Protein AF-A0A357L780-F1 (afdb_monomer_lite)

Foldseek 3Di:
DAAFDFDPQVPDFADRDDCVLFPCCVVQPAPTEGEWEKEKFFFQCDCDPQQHVNDGAGDPVRPGHATFIDTPRGQPYHEYEAEAQHKHKYKYAQQYDQLPDPPHRLNQAHSKWFKAFPPADGDPLQRRDQDNTDHHQFMDIHIGSNAADVNDPVPDDDFKIKMFTRHVPGRVVRVLSRGMDIYGYAYPQRHLALPDPDPRHVSPDHDVRDDDDDDHDFDADPSNYTDDDPPDPPPDPQDPPDDDPDDVPDDDDDDDDPPPPPPDDDDDDDDDDDDDPPDPPCPIDGGDDDDDDPPDDD

Radius of gyration: 23.13 Å; chains: 1; bounding box: 57×62×66 Å

Structure (mmCIF, N/CA/C/O backbone):
data_AF-A0A357L780-F1
#
_entry.id   AF-A0A357L780-F1
#
loop_
_atom_site.group_PDB
_atom_site.id
_atom_site.type_symbol
_atom_site.label_atom_id
_atom_site.label_alt_id
_atom_site.label_comp_id
_atom_site.label_asym_id
_atom_site.label_entity_id
_atom_site.label_seq_id
_atom_site.pdbx_PDB_ins_code
_atom_site.Cartn_x
_atom_site.Cartn_y
_atom_site.Cartn_z
_atom_site.occupancy
_atom_site.B_iso_or_equiv
_atom_site.auth_seq_id
_atom_site.auth_comp_id
_atom_site.auth_asym_id
_atom_site.auth_atom_id
_atom_site.pdbx_PDB_model_num
ATOM 1 N N . MET A 1 1 ? -10.435 -8.498 -5.184 1.00 84.50 1 MET A N 1
ATOM 2 C CA . MET A 1 1 ? -9.830 -7.209 -4.788 1.00 84.50 1 MET A CA 1
ATOM 3 C C . MET A 1 1 ? -9.858 -6.283 -5.993 1.00 84.50 1 MET A C 1
ATOM 5 O O . MET A 1 1 ? -9.724 -6.795 -7.102 1.00 84.50 1 MET A O 1
ATOM 9 N N . PRO A 1 2 ? -10.115 -4.977 -5.818 1.00 91.19 2 PRO A N 1
ATOM 10 C CA . PRO A 1 2 ? -10.026 -4.013 -6.915 1.00 91.19 2 PRO A CA 1
ATOM 11 C C . PRO A 1 2 ? -8.608 -3.990 -7.502 1.00 91.19 2 PRO A C 1
ATOM 13 O O . PRO A 1 2 ? -7.640 -4.215 -6.780 1.00 91.19 2 PRO A O 1
ATOM 16 N N . VAL A 1 3 ? -8.487 -3.732 -8.805 1.00 96.12 3 VAL A N 1
ATOM 17 C CA . VAL A 1 3 ? -7.192 -3.565 -9.485 1.00 96.12 3 VAL A CA 1
ATOM 18 C C . VAL A 1 3 ? -6.857 -2.080 -9.530 1.00 96.12 3 VAL A C 1
ATOM 20 O O . VAL A 1 3 ? -7.690 -1.287 -9.978 1.00 96.12 3 VAL A O 1
ATOM 23 N N . ALA A 1 4 ? -5.649 -1.711 -9.105 1.00 97.94 4 ALA A N 1
ATOM 24 C CA . ALA A 1 4 ? -5.188 -0.328 -9.110 1.00 97.94 4 ALA A CA 1
ATOM 25 C C . ALA A 1 4 ? -5.195 0.229 -10.541 1.00 97.94 4 ALA A C 1
ATOM 27 O O . ALA A 1 4 ? -4.683 -0.404 -11.467 1.00 97.94 4 ALA A O 1
ATOM 28 N N . GLN A 1 5 ? -5.776 1.414 -10.727 1.00 97.75 5 GLN A N 1
ATOM 29 C CA . GLN A 1 5 ? -5.840 2.076 -12.029 1.00 97.75 5 GLN A CA 1
ATOM 30 C C . GLN A 1 5 ? -4.835 3.227 -12.082 1.00 97.75 5 GLN A C 1
ATOM 32 O O . GLN A 1 5 ? -4.786 4.021 -11.140 1.00 97.75 5 GLN A O 1
ATOM 37 N N . PRO A 1 6 ? -4.033 3.342 -13.156 1.00 98.06 6 PRO A N 1
ATOM 38 C CA . PRO A 1 6 ? -3.137 4.472 -13.306 1.00 98.06 6 PRO A CA 1
ATOM 39 C C . PRO A 1 6 ? -3.937 5.748 -13.573 1.00 98.06 6 PRO A C 1
ATOM 41 O O . PRO A 1 6 ? -5.027 5.716 -14.147 1.00 98.06 6 PRO A O 1
ATOM 44 N N . MET A 1 7 ? -3.358 6.884 -13.213 1.00 98.12 7 MET A N 1
ATOM 45 C CA . MET A 1 7 ? -3.942 8.202 -13.422 1.00 98.12 7 MET A CA 1
ATOM 46 C C . MET A 1 7 ? -2.934 9.161 -14.067 1.00 98.12 7 MET A C 1
ATOM 48 O O . MET A 1 7 ? -1.723 8.942 -13.972 1.00 98.12 7 MET A O 1
ATOM 52 N N . PRO A 1 8 ? -3.395 10.228 -14.744 1.00 97.75 8 PRO A N 1
ATOM 53 C CA . PRO A 1 8 ? -2.504 11.282 -15.211 1.00 97.75 8 PRO A CA 1
ATOM 54 C C . PRO A 1 8 ? -1.760 11.927 -14.039 1.00 97.75 8 PRO A C 1
ATOM 56 O O . PRO A 1 8 ? -2.351 12.160 -12.987 1.00 97.75 8 PRO A O 1
ATOM 59 N N . VAL A 1 9 ? -0.494 12.305 -14.237 1.00 96.88 9 VAL A N 1
ATOM 60 C CA . VAL A 1 9 ? 0.302 12.997 -13.203 1.00 96.88 9 VAL A CA 1
ATOM 61 C C . VAL A 1 9 ? -0.369 14.286 -12.709 1.00 96.88 9 VAL A C 1
ATOM 63 O O . VAL A 1 9 ? -0.271 14.625 -11.536 1.00 96.88 9 VAL A O 1
ATOM 66 N N . SER A 1 10 ? -1.115 14.974 -13.580 1.00 96.56 10 SER A N 1
ATOM 67 C CA . SER A 1 10 ? -1.870 16.187 -13.245 1.00 96.56 10 SER A CA 1
ATOM 68 C C . SER A 1 10 ? -3.069 15.943 -12.327 1.00 96.56 10 SER A C 1
ATOM 70 O O . SER A 1 10 ? -3.633 16.903 -11.819 1.00 96.56 10 SER A O 1
ATOM 72 N N . ALA A 1 11 ? -3.496 14.689 -12.165 1.00 97.38 11 ALA A N 1
ATOM 73 C CA . ALA A 1 11 ? -4.590 14.307 -11.280 1.00 97.38 11 ALA A CA 1
ATOM 74 C C . ALA A 1 11 ? -4.096 13.882 -9.885 1.00 97.38 11 ALA A C 1
ATOM 76 O O . ALA A 1 11 ? -4.920 13.609 -9.015 1.00 97.38 11 ALA A O 1
ATOM 77 N N . LEU A 1 12 ? -2.776 13.801 -9.660 1.00 97.44 12 LEU A N 1
ATOM 78 C CA . LEU A 1 12 ? -2.234 13.540 -8.329 1.00 97.44 12 LEU A CA 1
ATOM 79 C C . LEU A 1 12 ? -2.571 14.704 -7.392 1.00 97.44 12 LEU A C 1
ATOM 81 O O . LEU A 1 12 ? -2.337 15.870 -7.704 1.00 97.44 12 LEU A O 1
ATOM 85 N N . ARG A 1 13 ? -3.076 14.366 -6.210 1.00 96.81 13 ARG A N 1
ATOM 86 C CA . ARG A 1 13 ? -3.376 15.294 -5.125 1.00 96.81 13 ARG A CA 1
ATOM 87 C C . ARG A 1 13 ? -2.058 15.849 -4.580 1.00 96.81 13 ARG A C 1
ATOM 89 O O . ARG A 1 13 ? -1.215 15.094 -4.094 1.00 96.81 13 ARG A O 1
ATOM 96 N N . GLY A 1 14 ? -1.859 17.159 -4.699 1.00 93.88 14 GLY A N 1
ATOM 97 C CA . GLY A 1 14 ? -0.684 17.876 -4.191 1.00 93.88 14 GLY A CA 1
ATOM 98 C C . GLY A 1 14 ? 0.303 18.315 -5.266 1.00 93.88 14 GLY A C 1
ATOM 99 O O . GLY A 1 14 ? -0.049 18.356 -6.442 1.00 93.88 14 GLY A O 1
ATOM 100 N N . PRO A 1 15 ? 1.537 18.690 -4.887 1.00 95.50 15 PRO A N 1
ATOM 101 C CA . PRO A 1 15 ? 2.529 19.146 -5.852 1.00 95.50 15 PRO A CA 1
ATOM 102 C C . PRO A 1 15 ? 2.921 18.010 -6.801 1.00 95.50 15 PRO A C 1
ATOM 104 O O . PRO A 1 15 ? 2.774 16.829 -6.476 1.00 95.50 15 PRO A O 1
ATOM 107 N N . SER A 1 16 ? 3.454 18.350 -7.974 1.00 95.56 16 SER A N 1
ATOM 108 C CA . SER A 1 16 ? 4.010 17.344 -8.884 1.00 95.56 16 SER A CA 1
ATOM 109 C C . SER A 1 16 ? 5.122 16.533 -8.198 1.00 95.56 16 SER A C 1
ATOM 111 O O . SER A 1 16 ? 5.813 17.087 -7.339 1.00 95.56 16 SER A O 1
ATOM 113 N N . PRO A 1 17 ? 5.304 15.244 -8.548 1.00 96.38 17 PRO A N 1
ATOM 114 C CA . PRO A 1 17 ? 6.415 14.451 -8.028 1.00 96.38 17 PRO A CA 1
ATOM 115 C C . PRO A 1 17 ? 7.757 15.146 -8.273 1.00 96.38 17 PRO A C 1
ATOM 117 O O . PRO A 1 17 ? 7.954 15.730 -9.340 1.00 96.38 17 PRO A O 1
ATOM 120 N N . ASP A 1 18 ? 8.663 15.075 -7.299 1.00 96.38 18 ASP A N 1
ATOM 121 C CA . ASP A 1 18 ? 9.993 15.684 -7.369 1.00 96.38 18 ASP A CA 1
ATOM 122 C C . ASP A 1 18 ? 11.051 14.621 -7.729 1.00 96.38 18 ASP A C 1
ATOM 124 O O . ASP A 1 18 ? 11.429 13.822 -6.867 1.00 96.38 18 ASP A O 1
ATOM 128 N N . PRO A 1 19 ? 11.575 14.608 -8.972 1.00 96.50 19 PRO A N 1
ATOM 129 C CA . PRO A 1 19 ? 12.603 13.661 -9.402 1.00 96.50 19 PRO A CA 1
ATOM 130 C C . PRO A 1 19 ? 13.860 13.652 -8.530 1.00 96.50 19 PRO A C 1
ATOM 132 O O . PRO A 1 19 ? 14.526 12.624 -8.437 1.00 96.50 19 PRO A O 1
ATOM 135 N N . ALA A 1 20 ? 14.209 14.780 -7.900 1.00 96.06 20 ALA A N 1
ATOM 136 C CA . ALA A 1 20 ? 15.426 14.896 -7.101 1.00 96.06 20 ALA A CA 1
ATOM 137 C C . ALA A 1 20 ? 15.358 14.094 -5.794 1.00 96.06 20 ALA A C 1
ATOM 139 O O . ALA A 1 20 ? 16.392 13.832 -5.179 1.00 96.06 20 ALA A O 1
ATOM 140 N N . ARG A 1 21 ? 14.153 13.684 -5.381 1.00 94.00 21 ARG A N 1
ATOM 141 C CA . ARG A 1 21 ? 13.934 12.862 -4.188 1.00 94.00 21 ARG A CA 1
ATOM 142 C C . ARG A 1 21 ? 14.098 11.368 -4.443 1.00 94.00 21 ARG A C 1
ATOM 144 O O . ARG A 1 21 ? 14.034 10.615 -3.481 1.00 94.00 21 ARG A O 1
ATOM 151 N N . HIS A 1 22 ? 14.324 10.946 -5.688 1.00 96.38 22 HIS A N 1
ATOM 152 C CA . HIS A 1 22 ? 14.370 9.537 -6.071 1.00 96.38 22 HIS A CA 1
ATOM 153 C C . HIS A 1 22 ? 15.702 9.173 -6.728 1.00 96.38 22 HIS A C 1
ATOM 155 O O . HIS A 1 22 ? 16.141 9.775 -7.716 1.00 96.38 22 HIS A O 1
ATOM 161 N N . GLN A 1 23 ? 16.359 8.150 -6.194 1.00 94.25 23 GLN A N 1
ATOM 162 C CA . GLN A 1 23 ? 17.583 7.614 -6.756 1.00 94.25 23 GLN A CA 1
ATOM 163 C C . GLN A 1 23 ? 17.295 7.024 -8.130 1.00 94.25 23 GLN A C 1
ATOM 165 O O . GLN A 1 23 ? 16.340 6.280 -8.336 1.00 94.25 23 GLN A O 1
ATOM 170 N N . ARG A 1 24 ? 18.176 7.332 -9.084 1.00 92.81 24 ARG A N 1
ATOM 171 C CA . ARG A 1 24 ? 18.093 6.811 -10.455 1.00 92.81 24 ARG A CA 1
ATOM 172 C C . ARG A 1 24 ? 16.760 7.114 -11.157 1.00 92.81 24 ARG A C 1
ATOM 174 O O . ARG A 1 24 ? 16.398 6.408 -12.095 1.00 92.81 24 ARG A O 1
ATOM 181 N N . TYR A 1 25 ? 16.067 8.194 -10.782 1.00 96.00 25 TYR A N 1
ATOM 182 C CA . TYR A 1 25 ? 14.815 8.602 -11.431 1.00 96.00 25 TYR A CA 1
ATOM 183 C C . TYR A 1 25 ? 14.935 8.687 -12.960 1.00 96.00 25 TYR A C 1
ATOM 185 O O . TYR A 1 25 ? 14.086 8.180 -13.688 1.00 96.00 25 TYR A O 1
ATOM 193 N N . ASN A 1 26 ? 16.034 9.263 -13.457 1.00 96.31 26 ASN A N 1
ATOM 194 C CA . ASN A 1 26 ? 16.281 9.412 -14.895 1.00 96.31 26 ASN A CA 1
ATOM 195 C C . ASN A 1 26 ? 16.561 8.084 -15.619 1.00 96.31 26 ASN A C 1
ATOM 197 O O . ASN A 1 26 ? 16.376 8.017 -16.831 1.00 96.31 26 ASN A O 1
ATOM 201 N N . ASP A 1 27 ? 16.976 7.040 -14.898 1.00 94.62 27 ASP A N 1
ATOM 202 C CA . ASP A 1 27 ? 17.172 5.703 -15.470 1.00 94.62 27 ASP A CA 1
ATOM 203 C C . ASP A 1 27 ? 15.852 4.917 -15.525 1.00 94.62 27 ASP A C 1
ATOM 205 O O . ASP A 1 27 ? 15.694 4.019 -16.350 1.00 94.62 27 ASP A O 1
ATOM 209 N N . PHE A 1 28 ? 14.897 5.269 -14.660 1.00 95.88 28 PHE A N 1
ATOM 210 C CA . PHE A 1 28 ? 13.619 4.584 -14.496 1.00 95.88 28 PHE A CA 1
ATOM 211 C C . PHE A 1 28 ? 12.453 5.577 -14.511 1.00 95.88 28 PHE A C 1
ATOM 213 O O . PHE A 1 28 ? 11.658 5.624 -13.576 1.00 95.88 28 PHE A O 1
ATOM 220 N N . ILE A 1 29 ? 12.337 6.383 -15.567 1.00 97.81 29 ILE A N 1
ATOM 221 C CA . ILE A 1 29 ? 11.278 7.397 -15.672 1.00 97.81 29 ILE A CA 1
ATOM 222 C C . ILE A 1 29 ? 9.897 6.726 -15.510 1.00 97.81 29 ILE A C 1
ATOM 224 O O . ILE A 1 29 ? 9.593 5.808 -16.281 1.00 97.81 29 ILE A O 1
ATOM 228 N N . PRO A 1 30 ? 9.057 7.159 -14.544 1.00 98.12 30 PRO A N 1
ATOM 229 C CA . PRO A 1 30 ? 7.737 6.575 -14.335 1.00 98.12 30 PRO A CA 1
ATOM 230 C C . PRO A 1 30 ? 6.874 6.630 -15.597 1.00 98.12 30 PRO A C 1
ATOM 232 O O . PRO A 1 30 ? 6.660 7.694 -16.178 1.00 98.12 30 PRO A O 1
ATOM 235 N N . GLN A 1 31 ? 6.351 5.476 -16.004 1.00 98.25 31 GLN A N 1
ATOM 236 C CA . GLN A 1 31 ? 5.411 5.339 -17.118 1.00 98.25 31 GLN A CA 1
ATOM 237 C C . GLN A 1 31 ? 3.956 5.377 -16.640 1.00 98.25 31 GLN A C 1
ATOM 239 O O . GLN A 1 31 ? 3.061 5.745 -17.401 1.00 98.25 31 GLN A O 1
ATOM 244 N N . LYS A 1 32 ? 3.715 5.008 -15.375 1.00 98.56 32 LYS A N 1
ATOM 245 C CA . LYS A 1 32 ? 2.401 5.061 -14.727 1.00 98.56 32 LYS A CA 1
ATOM 246 C C . LYS A 1 32 ? 2.491 5.727 -13.362 1.00 98.56 32 LYS A C 1
ATOM 248 O O . LYS A 1 32 ? 3.466 5.546 -12.633 1.00 98.56 32 LYS A O 1
ATOM 253 N N . PHE A 1 33 ? 1.432 6.451 -13.024 1.00 98.69 33 PHE A N 1
ATOM 254 C CA . PHE A 1 33 ? 1.259 7.111 -11.738 1.00 98.69 33 PHE A CA 1
ATOM 255 C C . PHE A 1 33 ? 0.014 6.559 -11.063 1.00 98.69 33 PHE A C 1
ATOM 257 O O . PHE A 1 33 ? -1.003 6.346 -11.722 1.00 98.69 33 PHE A O 1
ATOM 264 N N . TYR A 1 34 ? 0.095 6.346 -9.759 1.00 98.75 34 TYR A N 1
ATOM 265 C CA . TYR A 1 34 ? -1.008 5.866 -8.939 1.00 98.75 34 TYR A CA 1
ATOM 266 C C . TYR A 1 34 ? -1.121 6.715 -7.681 1.00 98.75 34 TYR A C 1
ATOM 268 O O . TYR A 1 34 ? -0.131 7.293 -7.226 1.00 98.75 34 TYR A O 1
ATOM 276 N N . GLN A 1 35 ? -2.313 6.734 -7.094 1.00 98.56 35 GLN A N 1
ATOM 277 C CA . GLN A 1 35 ? -2.561 7.363 -5.808 1.00 98.56 35 GLN A CA 1
ATOM 278 C C . GLN A 1 35 ? -3.350 6.426 -4.903 1.00 98.56 35 GLN A C 1
ATOM 280 O O . GLN A 1 35 ? -4.380 5.884 -5.302 1.00 98.56 35 GLN A O 1
ATOM 285 N N . GLN A 1 36 ? -2.886 6.287 -3.667 1.00 98.50 36 GLN A N 1
ATOM 286 C CA . GLN A 1 36 ? -3.619 5.633 -2.595 1.00 98.50 36 GLN A CA 1
ATOM 287 C C . GLN A 1 36 ? -3.800 6.607 -1.436 1.00 98.50 36 GLN A C 1
ATOM 289 O O . GLN A 1 36 ? -2.837 7.215 -0.968 1.00 98.50 36 GLN A O 1
ATOM 294 N N . VAL A 1 37 ? -5.035 6.744 -0.971 1.00 98.56 37 VAL A N 1
ATOM 295 C CA . VAL A 1 37 ? -5.380 7.481 0.241 1.00 98.56 37 VAL A CA 1
ATOM 296 C C . VAL A 1 37 ? -5.544 6.476 1.370 1.00 98.56 37 VAL A C 1
ATOM 298 O O . VAL A 1 37 ? -6.392 5.585 1.302 1.00 98.56 37 VAL A O 1
ATOM 301 N N . ILE A 1 38 ? -4.703 6.608 2.388 1.00 98.75 38 ILE A N 1
ATOM 302 C CA . ILE A 1 38 ? -4.748 5.814 3.607 1.00 98.75 38 ILE A CA 1
ATOM 303 C C . ILE A 1 38 ? -5.736 6.495 4.542 1.00 98.75 38 ILE A C 1
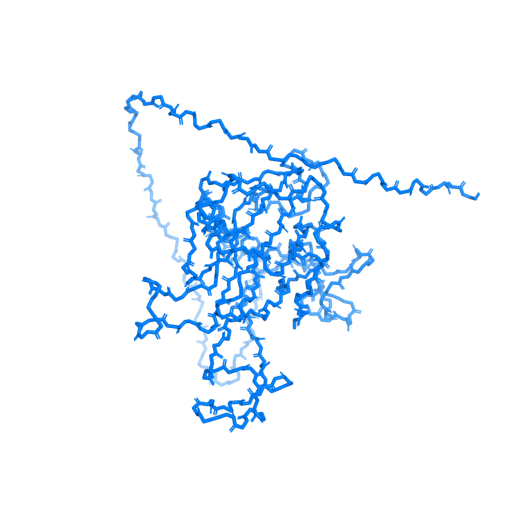ATOM 305 O O . ILE A 1 38 ? -5.530 7.644 4.918 1.00 98.75 38 ILE A O 1
ATOM 309 N N . SER A 1 39 ? -6.820 5.808 4.877 1.00 97.88 39 SER A N 1
ATOM 310 C CA . SER A 1 39 ? -7.932 6.393 5.631 1.00 97.88 39 SER A CA 1
ATOM 311 C C . SER A 1 39 ? -8.572 5.372 6.561 1.00 97.88 39 SER A C 1
ATOM 313 O O . SER A 1 39 ? -8.369 4.164 6.417 1.00 97.88 39 SER A O 1
ATOM 315 N N . GLU A 1 40 ? -9.337 5.881 7.522 1.00 96.94 40 GLU A N 1
ATOM 316 C CA . GLU A 1 40 ? -10.144 5.091 8.441 1.00 96.94 40 GLU A CA 1
ATOM 317 C C . GLU A 1 40 ? -11.587 4.993 7.928 1.00 96.94 40 GLU A C 1
ATOM 319 O O . GLU A 1 40 ? -12.209 5.998 7.593 1.00 96.94 40 GLU A O 1
ATOM 324 N N . PHE A 1 41 ? -12.130 3.779 7.860 1.00 97.00 41 PHE A N 1
ATOM 325 C CA . PHE A 1 41 ? -13.474 3.516 7.348 1.00 97.00 41 PHE A CA 1
ATOM 326 C C . PHE A 1 41 ? -14.096 2.268 7.983 1.00 97.00 41 PHE A C 1
ATOM 328 O O . PHE A 1 41 ? -13.455 1.531 8.734 1.00 97.00 41 PHE A O 1
ATOM 335 N N . ARG A 1 42 ? -15.373 2.019 7.676 1.00 96.81 42 ARG A N 1
ATOM 336 C CA . ARG A 1 42 ? -16.091 0.809 8.087 1.00 96.81 42 ARG A CA 1
ATOM 337 C C . ARG A 1 42 ? -15.911 -0.328 7.084 1.00 96.81 42 ARG A C 1
ATOM 339 O O . ARG A 1 42 ? -16.228 -0.188 5.900 1.00 96.81 42 ARG A O 1
ATOM 346 N N . TRP A 1 43 ? -15.446 -1.472 7.574 1.00 96.69 43 TRP A N 1
ATOM 347 C CA . TRP A 1 43 ? -15.252 -2.694 6.802 1.00 96.69 43 TRP A CA 1
ATOM 348 C C . TRP A 1 43 ? -16.079 -3.853 7.359 1.00 96.69 43 TRP A C 1
ATOM 350 O O . TRP A 1 43 ? -15.982 -4.210 8.536 1.00 96.69 43 TRP A O 1
ATOM 360 N N . ARG A 1 44 ? -16.879 -4.476 6.493 1.00 96.50 44 ARG A N 1
ATOM 361 C CA . ARG A 1 44 ? -17.707 -5.639 6.827 1.00 96.50 44 ARG A CA 1
ATOM 362 C C . ARG A 1 44 ? -16.950 -6.927 6.539 1.00 96.50 44 ARG A C 1
ATOM 364 O O . ARG A 1 44 ? -16.830 -7.347 5.388 1.00 96.50 44 ARG A O 1
ATOM 371 N N . TYR A 1 45 ? -16.462 -7.565 7.595 1.00 93.75 45 TYR A N 1
ATOM 372 C CA . TYR A 1 45 ? -15.722 -8.828 7.517 1.00 93.75 45 TYR A CA 1
ATOM 373 C C . TYR A 1 45 ? -16.601 -10.026 7.148 1.00 93.75 45 TYR A C 1
ATOM 375 O O . TYR A 1 45 ? -16.136 -10.993 6.549 1.00 93.75 45 TYR A O 1
ATOM 383 N N . SER A 1 46 ? -17.881 -9.958 7.500 1.00 94.12 46 SER A N 1
ATOM 384 C CA . SER A 1 46 ? -18.886 -10.972 7.207 1.00 94.12 46 SER A CA 1
ATOM 385 C C . SER A 1 46 ? -20.238 -10.289 7.037 1.00 94.12 46 SER A C 1
ATOM 387 O O . SER A 1 46 ? -20.485 -9.254 7.645 1.00 94.12 46 SER A O 1
ATOM 389 N N . GLY A 1 47 ? -21.135 -10.884 6.249 1.00 95.50 47 GLY A N 1
ATOM 390 C CA . GLY A 1 47 ? -22.520 -10.415 6.151 1.00 95.50 47 GLY A CA 1
ATOM 391 C C . GLY A 1 47 ? -23.349 -10.680 7.412 1.00 95.50 47 GLY A C 1
ATOM 392 O O . GLY A 1 47 ? -24.490 -10.243 7.490 1.00 95.50 47 GLY A O 1
ATOM 393 N N . GLN A 1 48 ? -22.822 -11.410 8.394 1.00 94.88 48 GLN A N 1
ATOM 394 C CA . GLN A 1 48 ? -23.530 -11.716 9.636 1.00 94.88 48 GLN A CA 1
ATOM 395 C C . GLN A 1 48 ? -23.273 -10.649 10.701 1.00 94.88 48 GLN A C 1
ATOM 397 O O . GLN A 1 48 ? -22.135 -10.228 10.899 1.00 94.88 48 GLN A O 1
ATOM 402 N N . ALA A 1 49 ? -24.316 -10.278 11.443 1.00 92.56 49 ALA A N 1
ATOM 403 C CA . ALA A 1 49 ? -24.167 -9.453 12.634 1.00 92.56 49 ALA A CA 1
ATOM 404 C C . ALA A 1 49 ? -23.301 -10.174 13.698 1.00 92.56 49 ALA A C 1
ATOM 406 O O . ALA A 1 49 ? -23.406 -11.396 13.830 1.00 92.56 49 ALA A O 1
ATOM 407 N N . PRO A 1 50 ? -22.474 -9.447 14.473 1.00 92.25 50 PRO A N 1
ATOM 408 C CA . PRO A 1 50 ? -22.292 -7.992 14.433 1.00 92.25 50 PRO A CA 1
ATOM 409 C C . PRO A 1 50 ? -21.268 -7.499 13.382 1.00 92.25 50 PRO A C 1
ATOM 411 O O . PRO A 1 50 ? -21.056 -6.300 13.249 1.00 92.25 50 PRO A O 1
ATOM 414 N N . TYR A 1 51 ? -20.647 -8.396 12.611 1.00 93.19 51 TYR A N 1
ATOM 415 C CA . TYR A 1 51 ? -19.559 -8.091 11.665 1.00 93.19 51 TYR A CA 1
ATOM 416 C C . TYR A 1 51 ? -20.000 -7.400 10.363 1.00 93.19 51 TYR A C 1
ATOM 418 O O . TYR A 1 51 ? -19.155 -6.934 9.594 1.00 93.19 51 TYR A O 1
ATOM 426 N N . GLY A 1 52 ? -21.307 -7.347 10.111 1.00 93.94 52 GLY A N 1
ATOM 427 C CA . GLY A 1 52 ? -21.929 -6.690 8.970 1.00 93.94 52 GLY A CA 1
ATOM 428 C C . GLY A 1 52 ? -23.452 -6.792 9.016 1.00 93.94 52 GLY A C 1
ATOM 429 O O . GLY A 1 52 ? -24.042 -7.116 10.047 1.00 93.94 52 GLY A O 1
ATOM 430 N N . ASP A 1 53 ? -24.084 -6.494 7.885 1.00 94.56 53 ASP A N 1
ATOM 431 C CA . ASP A 1 53 ? -25.519 -6.214 7.745 1.00 94.56 53 ASP A CA 1
ATOM 432 C C . ASP A 1 53 ? -26.168 -6.949 6.553 1.00 94.56 53 ASP A C 1
ATOM 434 O O . ASP A 1 53 ? -27.180 -6.521 6.004 1.00 94.56 53 ASP A O 1
ATOM 438 N N . GLY A 1 54 ? -25.575 -8.066 6.134 1.00 95.62 54 GLY A N 1
ATOM 439 C CA . GLY A 1 54 ? -25.960 -8.844 4.952 1.00 95.62 54 GLY A CA 1
ATOM 440 C C . GLY A 1 54 ? -25.000 -8.696 3.768 1.00 95.62 54 GLY A C 1
ATOM 441 O O . GLY A 1 54 ? -25.103 -9.461 2.810 1.00 95.62 54 GLY A O 1
ATOM 442 N N . ALA A 1 55 ? -24.037 -7.775 3.842 1.00 95.56 55 ALA A N 1
ATOM 443 C CA . ALA A 1 55 ? -23.001 -7.567 2.830 1.00 95.56 55 ALA A CA 1
ATOM 444 C C . ALA A 1 55 ? -21.580 -7.606 3.424 1.00 95.56 55 ALA A C 1
ATOM 446 O O . ALA A 1 55 ? -21.392 -7.585 4.638 1.00 95.56 55 ALA A O 1
ATOM 447 N N . THR A 1 56 ? -20.571 -7.686 2.552 1.00 95.19 56 THR A N 1
ATOM 448 C CA . THR A 1 56 ? -19.141 -7.738 2.904 1.00 95.19 56 THR A CA 1
ATOM 449 C C . THR A 1 56 ? -18.368 -6.609 2.230 1.00 95.19 56 THR A C 1
ATOM 451 O O . THR A 1 56 ? -18.755 -6.148 1.156 1.00 95.19 56 THR A O 1
ATOM 454 N N . GLY A 1 57 ? -17.235 -6.222 2.808 1.00 95.38 57 GLY A N 1
ATOM 455 C CA . GLY A 1 57 ? -16.374 -5.162 2.295 1.00 95.38 57 GLY A CA 1
ATOM 456 C C . GLY A 1 57 ? -16.759 -3.771 2.793 1.00 95.38 57 GLY A C 1
ATOM 457 O O . GLY A 1 57 ? -17.448 -3.630 3.806 1.00 95.38 57 GLY A O 1
ATOM 458 N N . TYR A 1 58 ? -16.301 -2.744 2.082 1.00 96.00 58 TYR A N 1
ATOM 459 C CA . TYR A 1 58 ? -16.493 -1.341 2.448 1.00 96.00 58 TYR A CA 1
ATOM 460 C C . TYR A 1 58 ? -17.972 -0.994 2.638 1.00 96.00 58 TYR A C 1
ATOM 462 O O . TYR A 1 58 ? -18.808 -1.341 1.799 1.00 96.00 58 TYR A O 1
ATOM 470 N N . ASP A 1 59 ? -18.294 -0.321 3.741 1.00 95.38 59 ASP A N 1
ATOM 471 C CA . ASP A 1 59 ? -19.608 0.271 3.976 1.00 95.38 59 ASP A CA 1
ATOM 472 C C . ASP A 1 59 ? -19.548 1.799 3.788 1.00 95.38 59 ASP A C 1
ATOM 474 O O . ASP A 1 59 ? -19.030 2.502 4.660 1.00 95.38 59 ASP A O 1
ATOM 478 N N . PRO A 1 60 ? -20.104 2.339 2.687 1.00 93.31 60 PRO A N 1
ATOM 479 C CA . PRO A 1 60 ? -20.105 3.777 2.434 1.00 93.31 60 PRO A CA 1
ATOM 480 C C . PRO A 1 60 ? -21.043 4.558 3.364 1.00 93.31 60 PRO A C 1
ATOM 482 O O . PRO A 1 60 ? -20.964 5.781 3.407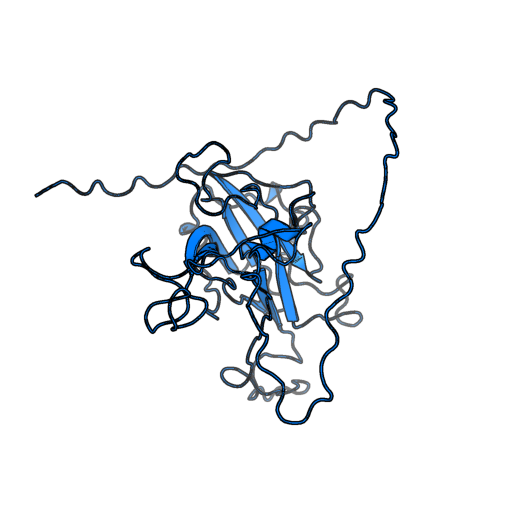 1.00 93.31 60 PRO A O 1
ATOM 485 N N . THR A 1 61 ? -21.939 3.888 4.099 1.00 92.00 61 THR A N 1
ATOM 486 C CA . THR A 1 61 ? -22.832 4.559 5.058 1.00 92.00 61 THR A CA 1
ATOM 487 C C . THR A 1 61 ? -22.164 4.807 6.411 1.00 92.00 61 THR A C 1
ATOM 489 O O . THR A 1 61 ? -22.633 5.644 7.183 1.00 92.00 61 THR A O 1
ATOM 492 N N . GLY A 1 62 ? -21.074 4.088 6.708 1.00 90.44 62 GLY A N 1
ATOM 493 C CA . GLY A 1 62 ? -20.362 4.177 7.981 1.00 90.44 62 GLY A CA 1
ATOM 494 C C . GLY A 1 62 ? -21.102 3.548 9.171 1.00 90.44 62 GLY A C 1
ATOM 495 O O . GLY A 1 62 ? -20.720 3.791 10.322 1.00 90.44 62 GLY A O 1
ATOM 496 N N . GLN A 1 63 ? -22.143 2.745 8.933 1.00 90.00 63 GLN A N 1
ATOM 497 C CA . GLN A 1 63 ? -23.041 2.238 9.975 1.00 90.00 63 GLN A CA 1
ATOM 498 C C . GLN A 1 63 ? -22.735 0.798 10.406 1.00 90.00 63 GLN A C 1
ATOM 500 O O . GLN A 1 63 ? -22.960 0.466 11.571 1.00 90.00 63 GLN A O 1
ATOM 505 N N . ALA A 1 64 ? -22.210 -0.045 9.513 1.00 93.38 64 ALA A N 1
ATOM 506 C CA . ALA A 1 64 ? -22.037 -1.480 9.733 1.00 93.38 64 ALA A CA 1
ATOM 507 C C . ALA A 1 64 ? -20.575 -1.942 9.619 1.00 93.38 64 ALA A C 1
ATOM 509 O O . ALA A 1 64 ? -19.768 -1.371 8.893 1.00 93.38 64 ALA A O 1
ATOM 510 N N . GLY A 1 65 ? -20.241 -3.038 10.304 1.00 95.31 65 GLY A N 1
ATOM 511 C CA . GLY A 1 65 ? -18.901 -3.629 10.291 1.00 95.31 65 GLY A CA 1
ATOM 512 C C . GLY A 1 65 ? -17.932 -2.985 11.280 1.00 95.31 65 GLY A C 1
ATOM 513 O O . GLY A 1 65 ? -18.323 -2.218 12.154 1.00 95.31 65 GLY A O 1
ATOM 514 N N . SER A 1 66 ? -16.651 -3.304 11.156 1.00 96.19 66 SER A N 1
ATOM 515 C CA . SER A 1 66 ? -15.583 -2.825 12.037 1.00 96.19 66 SER A CA 1
ATOM 516 C C . SER A 1 66 ? -14.972 -1.532 11.509 1.00 96.19 66 SER A C 1
ATOM 518 O O . SER A 1 66 ? -14.772 -1.405 10.304 1.00 96.19 66 SER A O 1
ATOM 520 N N . TRP A 1 67 ? -14.591 -0.603 12.386 1.00 96.88 67 TRP A N 1
ATOM 521 C CA . TRP A 1 67 ? -13.621 0.428 12.016 1.00 96.88 67 TRP A CA 1
ATOM 522 C C . TRP A 1 67 ? -12.280 -0.211 11.681 1.00 96.88 67 TRP A C 1
ATOM 524 O O . TRP A 1 67 ? -11.853 -1.158 12.349 1.00 96.88 67 TRP A O 1
ATOM 534 N N . HIS A 1 68 ? -11.664 0.288 10.620 1.00 94.88 68 HIS A N 1
ATOM 535 C CA . HIS A 1 68 ? -10.492 -0.293 9.993 1.00 94.88 68 HIS A CA 1
ATOM 536 C C . HIS A 1 68 ? -9.739 0.775 9.196 1.00 94.88 68 HIS A C 1
ATOM 538 O O . HIS A 1 68 ? -10.301 1.824 8.887 1.00 94.88 68 HIS A O 1
ATOM 544 N N . TRP A 1 69 ? -8.488 0.510 8.845 1.00 97.75 69 TRP A N 1
ATOM 545 C CA . TRP A 1 69 ? -7.709 1.297 7.892 1.00 97.75 69 TRP A CA 1
ATOM 546 C C . TRP A 1 69 ? -7.602 0.583 6.548 1.00 97.75 69 TRP A C 1
ATOM 548 O O . TRP A 1 69 ? -7.895 -0.605 6.408 1.00 97.75 69 TRP A O 1
ATOM 558 N N . GLY A 1 70 ? -7.159 1.299 5.529 1.00 97.44 70 GLY A N 1
ATOM 559 C CA . GLY A 1 70 ? -6.910 0.708 4.223 1.00 97.44 70 GLY A CA 1
ATOM 560 C C . GLY A 1 70 ? -6.613 1.761 3.176 1.00 97.44 70 GLY A C 1
ATOM 561 O O . GLY A 1 70 ? -6.446 2.937 3.493 1.00 97.44 70 GLY A O 1
ATOM 562 N N . PHE A 1 71 ? -6.562 1.323 1.924 1.00 98.38 71 PHE A N 1
ATOM 563 C CA . PHE A 1 71 ? -6.192 2.156 0.784 1.00 98.38 71 PHE A CA 1
ATOM 564 C C . PHE A 1 71 ? -7.417 2.396 -0.085 1.00 98.38 71 PHE A C 1
ATOM 566 O O . PHE A 1 71 ? -8.043 1.431 -0.520 1.00 98.38 71 PHE A O 1
ATOM 573 N N . ASN A 1 72 ? -7.778 3.662 -0.313 1.00 97.44 72 ASN A N 1
ATOM 574 C CA . ASN A 1 72 ? -8.946 4.048 -1.112 1.00 97.44 72 ASN A CA 1
ATOM 575 C C . ASN A 1 72 ? -10.217 3.264 -0.707 1.00 97.44 72 ASN A C 1
ATOM 577 O O . ASN A 1 72 ? -10.949 2.752 -1.554 1.00 97.44 72 ASN A O 1
ATOM 581 N N . ASN A 1 73 ? -10.454 3.143 0.606 1.00 95.06 73 ASN A N 1
ATOM 582 C CA . ASN A 1 73 ? -11.549 2.371 1.212 1.00 95.06 73 ASN A CA 1
ATOM 583 C C . ASN A 1 73 ? -11.517 0.846 0.952 1.00 95.06 73 ASN A C 1
ATOM 585 O O . ASN A 1 73 ? -12.538 0.167 1.057 1.00 95.06 73 ASN A O 1
ATOM 589 N N . GLY A 1 74 ? -10.355 0.282 0.616 1.00 95.19 74 GLY A N 1
ATOM 590 C CA . GLY A 1 74 ? -10.136 -1.155 0.436 1.00 95.19 74 GLY A CA 1
ATOM 591 C C . GLY A 1 74 ? -9.265 -1.772 1.533 1.00 95.19 74 GLY A C 1
ATOM 592 O O . GLY A 1 74 ? -8.201 -1.242 1.856 1.00 95.19 74 GLY A O 1
ATOM 593 N N . ALA A 1 75 ? -9.700 -2.917 2.070 1.00 93.81 75 ALA A N 1
ATOM 594 C CA . ALA A 1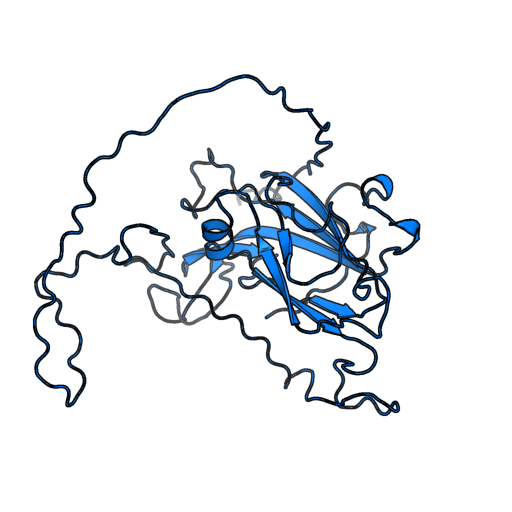 75 ? -8.922 -3.766 2.975 1.00 93.81 75 ALA A CA 1
ATOM 595 C C . ALA A 1 75 ? -9.138 -5.263 2.641 1.00 93.81 75 ALA A C 1
ATOM 597 O O . ALA A 1 75 ? -10.118 -5.852 3.089 1.00 93.81 75 ALA A O 1
ATOM 598 N N . PRO A 1 76 ? -8.264 -5.917 1.854 1.00 96.19 76 PRO A N 1
ATOM 599 C CA . PRO A 1 76 ? -6.974 -5.415 1.387 1.00 96.19 76 PRO A CA 1
ATOM 600 C C . PRO A 1 76 ? -7.083 -4.279 0.366 1.00 96.19 76 PRO A C 1
ATOM 602 O O . PRO A 1 76 ? -8.115 -4.121 -0.296 1.00 96.19 76 PRO A O 1
ATOM 605 N N . GLY A 1 77 ? -6.000 -3.514 0.232 1.00 97.25 77 GLY A N 1
ATOM 606 C CA . GLY A 1 77 ? -5.874 -2.460 -0.771 1.00 97.25 77 GLY A CA 1
ATOM 607 C C . GLY A 1 77 ? -5.912 -2.990 -2.205 1.00 97.25 77 GLY A C 1
ATOM 608 O O . GLY A 1 77 ? -5.933 -4.202 -2.458 1.00 97.25 77 GLY A O 1
ATOM 609 N N . GLU A 1 78 ? -5.915 -2.078 -3.176 1.00 97.62 78 GLU A N 1
ATOM 610 C CA . GLU A 1 78 ? -5.968 -2.474 -4.578 1.00 97.62 78 GLU A CA 1
ATOM 611 C C . GLU A 1 78 ? -4.751 -3.303 -4.985 1.00 97.62 78 GLU A C 1
ATOM 613 O O . GLU A 1 78 ? -3.629 -3.098 -4.518 1.00 97.62 78 GLU A O 1
ATOM 618 N N . THR A 1 79 ? -4.983 -4.253 -5.883 1.00 98.25 79 THR A N 1
ATOM 619 C CA . THR A 1 79 ? -3.934 -5.084 -6.459 1.00 98.25 79 THR A CA 1
ATOM 620 C C . THR A 1 79 ? -3.299 -4.353 -7.634 1.00 98.25 79 THR A C 1
ATOM 622 O O . THR A 1 79 ? -3.980 -4.022 -8.606 1.00 98.25 79 THR A O 1
ATOM 625 N N . PHE A 1 80 ? -1.996 -4.101 -7.568 1.00 98.44 80 PHE A N 1
ATOM 626 C CA . PHE A 1 80 ? -1.257 -3.559 -8.706 1.00 98.44 80 PHE A CA 1
ATOM 627 C C . PHE A 1 80 ? -0.931 -4.682 -9.683 1.00 98.44 80 PHE A C 1
ATOM 629 O O . PHE A 1 80 ? -0.419 -5.720 -9.278 1.00 98.44 80 PHE A O 1
ATOM 636 N N . HIS A 1 81 ? -1.218 -4.476 -10.967 1.00 97.44 81 HIS A N 1
ATOM 637 C CA . HIS A 1 81 ? -0.724 -5.329 -12.048 1.00 97.44 81 HIS A CA 1
ATOM 638 C C . HIS A 1 81 ? 0.397 -4.566 -12.752 1.00 97.44 81 HIS A C 1
ATOM 640 O O . HIS A 1 81 ? 0.146 -3.706 -13.601 1.00 97.44 81 HIS A O 1
ATOM 646 N N . ALA A 1 82 ? 1.628 -4.844 -12.346 1.00 97.25 82 ALA A N 1
ATOM 647 C CA . ALA A 1 82 ? 2.833 -4.195 -12.831 1.00 97.25 82 ALA A CA 1
ATOM 648 C C . ALA A 1 82 ? 3.616 -5.111 -13.773 1.00 97.25 82 ALA A C 1
ATOM 650 O O . ALA A 1 82 ? 3.347 -6.308 -13.884 1.00 97.25 82 ALA A O 1
ATOM 651 N N . ARG A 1 83 ? 4.602 -4.541 -14.467 1.00 96.19 83 ARG A N 1
ATOM 652 C CA . ARG A 1 83 ? 5.464 -5.283 -15.385 1.00 96.19 83 ARG A CA 1
ATOM 653 C C . ARG A 1 83 ? 6.923 -4.901 -15.188 1.00 96.19 83 ARG A C 1
ATOM 655 O O . ARG A 1 83 ? 7.239 -3.722 -15.041 1.00 96.19 83 ARG A O 1
ATOM 662 N N . TYR A 1 84 ? 7.812 -5.890 -15.232 1.00 95.62 84 TYR A N 1
ATOM 663 C CA . TYR A 1 84 ? 9.247 -5.631 -15.282 1.00 95.62 84 TYR A CA 1
ATOM 664 C C . TYR A 1 84 ? 9.602 -4.738 -16.480 1.00 95.62 84 TYR A C 1
ATOM 666 O O . TYR A 1 84 ? 9.142 -4.971 -17.597 1.00 95.62 84 TYR A O 1
ATOM 674 N N . GLY A 1 85 ? 10.427 -3.715 -16.252 1.00 93.12 85 GLY A N 1
ATOM 675 C CA . GLY A 1 85 ? 10.790 -2.715 -17.263 1.00 93.12 85 GLY A CA 1
ATOM 676 C C . GLY A 1 85 ? 9.759 -1.596 -17.457 1.00 93.12 85 GLY A C 1
ATOM 677 O O . GLY A 1 85 ? 9.950 -0.740 -18.320 1.00 93.12 85 GLY A O 1
ATOM 678 N N . GLU A 1 86 ? 8.694 -1.568 -16.654 1.00 97.06 86 GLU A N 1
ATOM 679 C CA . GLU A 1 86 ? 7.716 -0.481 -16.618 1.00 97.06 86 GLU A CA 1
ATOM 680 C C . GLU A 1 86 ? 7.784 0.228 -15.255 1.00 97.06 86 GLU A C 1
ATOM 682 O O . GLU A 1 86 ? 7.065 -0.160 -14.334 1.00 97.06 86 GLU A O 1
ATOM 687 N N . PRO A 1 87 ? 8.651 1.242 -15.078 1.00 97.69 87 PRO A N 1
ATOM 688 C CA . PRO A 1 87 ? 8.732 1.985 -13.828 1.00 97.69 87 PRO A CA 1
ATOM 689 C C . PRO A 1 87 ? 7.419 2.692 -13.496 1.00 97.69 87 PRO A C 1
ATOM 691 O O . PRO A 1 87 ? 6.742 3.221 -14.383 1.00 97.69 87 PRO A O 1
ATOM 694 N N . VAL A 1 88 ? 7.081 2.759 -12.213 1.00 98.56 88 VAL A N 1
ATOM 695 C CA . VAL A 1 88 ? 5.866 3.418 -11.726 1.00 98.56 88 VAL A CA 1
ATOM 696 C C . VAL A 1 88 ? 6.164 4.326 -10.542 1.00 98.56 88 VAL A C 1
ATOM 698 O O . VAL A 1 88 ? 7.153 4.145 -9.831 1.00 98.56 88 VAL A O 1
ATOM 701 N N . LEU A 1 89 ? 5.283 5.297 -10.317 1.00 98.62 89 LEU A N 1
ATOM 702 C CA . LEU A 1 89 ? 5.286 6.121 -9.115 1.00 98.62 89 LEU A CA 1
ATOM 703 C C . LEU A 1 89 ? 3.943 5.993 -8.396 1.00 98.62 89 LEU A C 1
ATOM 705 O O . LEU A 1 89 ? 2.886 6.148 -9.008 1.00 98.62 89 LEU A O 1
ATOM 709 N N . VAL A 1 90 ? 3.981 5.698 -7.100 1.00 98.75 90 VAL A N 1
ATOM 710 C CA . VAL A 1 90 ? 2.793 5.527 -6.257 1.00 98.75 90 VAL A CA 1
ATOM 711 C C . VAL A 1 90 ? 2.806 6.583 -5.160 1.00 98.75 90 VAL A C 1
ATOM 713 O O . VAL A 1 90 ? 3.580 6.484 -4.206 1.00 98.75 90 VAL A O 1
ATOM 716 N N . ARG A 1 91 ? 1.928 7.582 -5.275 1.00 98.69 91 ARG A N 1
ATOM 717 C CA . ARG A 1 91 ? 1.683 8.553 -4.208 1.00 98.69 91 ARG A CA 1
ATOM 718 C C . ARG A 1 91 ? 0.813 7.922 -3.133 1.00 98.69 91 ARG A C 1
ATOM 720 O O . ARG A 1 91 ? -0.295 7.469 -3.417 1.00 98.69 91 ARG A O 1
ATOM 727 N N . ARG A 1 92 ? 1.283 7.926 -1.892 1.00 98.44 92 ARG A N 1
ATOM 728 C CA . ARG A 1 92 ? 0.520 7.468 -0.730 1.00 98.44 92 ARG A CA 1
ATOM 729 C C . ARG A 1 92 ? 0.277 8.626 0.210 1.00 98.44 92 ARG A C 1
ATOM 731 O O . ARG A 1 92 ? 1.229 9.233 0.682 1.00 98.44 92 ARG A O 1
ATOM 738 N N . ILE A 1 93 ? -0.990 8.931 0.441 1.00 98.69 93 ILE A N 1
ATOM 739 C CA . ILE A 1 93 ? -1.440 10.079 1.226 1.00 98.69 93 ILE A CA 1
ATOM 740 C C . ILE A 1 93 ? -1.974 9.553 2.545 1.00 98.69 93 ILE A C 1
ATOM 742 O O . ILE A 1 93 ? -2.810 8.652 2.539 1.00 98.69 93 ILE A O 1
ATOM 746 N N . ASN A 1 94 ? -1.488 10.090 3.656 1.00 98.62 94 ASN A N 1
ATOM 747 C CA . ASN A 1 94 ? -1.949 9.713 4.981 1.00 98.62 94 ASN A CA 1
ATOM 748 C C . ASN A 1 94 ? -3.075 10.654 5.419 1.00 98.62 94 ASN A C 1
ATOM 750 O O . ASN A 1 94 ? -2.818 11.774 5.850 1.00 98.62 94 ASN A O 1
ATOM 754 N N . ASP A 1 95 ? -4.315 10.191 5.293 1.00 98.44 95 ASP A N 1
ATOM 755 C CA . ASP A 1 95 ? -5.534 10.895 5.714 1.00 98.44 95 ASP A CA 1
ATOM 756 C C . ASP A 1 95 ? -6.109 10.281 7.006 1.00 98.44 95 ASP A C 1
ATOM 758 O O . ASP A 1 95 ? -7.301 10.372 7.296 1.00 98.44 95 ASP A O 1
ATOM 762 N N . LEU A 1 96 ? -5.269 9.582 7.780 1.00 98.38 96 LEU A N 1
ATOM 763 C CA . LEU A 1 96 ? -5.665 9.021 9.068 1.00 98.38 96 LEU A CA 1
ATOM 764 C C . LEU A 1 96 ? -5.833 10.130 10.114 1.00 98.38 96 LEU A C 1
ATOM 766 O O . LEU A 1 96 ? -5.111 11.124 10.086 1.00 98.38 96 LEU A O 1
ATOM 770 N N . PRO A 1 97 ? -6.721 9.958 11.105 1.00 97.31 97 PRO A N 1
ATOM 771 C CA . PRO A 1 97 ? -6.825 10.902 12.210 1.00 97.31 97 PRO A CA 1
ATOM 772 C C . PRO A 1 97 ? -5.547 10.901 13.063 1.00 97.31 97 PRO A C 1
ATOM 774 O O . PRO A 1 97 ? -4.931 9.860 13.308 1.00 97.31 97 PRO A O 1
ATOM 777 N N . THR A 1 98 ? -5.157 12.074 13.570 1.00 97.12 98 THR A N 1
ATOM 778 C CA . THR A 1 98 ? -4.011 12.190 14.491 1.00 97.12 98 THR A CA 1
ATOM 779 C C . THR A 1 98 ? -4.235 11.408 15.788 1.00 97.12 98 THR A C 1
ATOM 781 O O . THR A 1 98 ? -5.365 11.139 16.192 1.00 97.12 98 THR A O 1
ATOM 784 N N . VAL A 1 99 ? -3.154 11.089 16.509 1.00 95.12 99 VAL A N 1
ATOM 785 C CA . VAL A 1 99 ? -3.245 10.400 17.813 1.00 95.12 99 VAL A CA 1
ATOM 786 C C . VAL A 1 99 ? -4.062 11.169 18.856 1.00 95.12 99 VAL A C 1
ATOM 788 O O . VAL A 1 99 ? -4.628 10.551 19.750 1.00 95.12 99 VAL A O 1
ATOM 791 N N . SER A 1 100 ? -4.115 12.498 18.743 1.00 94.31 100 SER A N 1
ATOM 792 C CA . SER A 1 100 ? -4.868 13.394 19.624 1.00 94.31 100 SER A CA 1
ATOM 793 C C . SER A 1 100 ? -6.305 13.648 19.168 1.00 94.31 100 SER A C 1
ATOM 795 O O . SER A 1 100 ? -7.028 14.363 19.857 1.00 94.31 100 SER A O 1
ATOM 797 N N . ASP A 1 101 ? -6.715 13.120 18.013 1.00 95.31 101 ASP A N 1
ATOM 798 C CA . ASP A 1 101 ? -8.072 13.302 17.514 1.00 95.31 101 ASP A CA 1
ATOM 799 C C . ASP A 1 101 ? -9.060 12.499 18.383 1.00 95.31 101 ASP A C 1
ATOM 801 O O . ASP A 1 101 ? -8.982 11.265 18.415 1.00 95.31 101 ASP A O 1
ATOM 805 N N . PRO A 1 102 ? -10.007 13.155 19.082 1.00 93.50 102 PRO A N 1
ATOM 806 C CA . PRO A 1 102 ? -10.983 12.458 19.918 1.00 93.50 102 PRO A CA 1
ATOM 807 C C . PRO A 1 102 ? -11.953 11.583 19.110 1.00 93.50 102 PRO A C 1
ATOM 809 O O . PRO A 1 102 ? -12.637 10.737 19.685 1.00 93.50 102 PRO A O 1
ATOM 812 N N . ASN A 1 103 ? -12.041 11.780 17.792 1.00 93.00 103 ASN A N 1
ATOM 813 C CA . ASN A 1 103 ? -12.914 11.019 16.911 1.00 93.00 103 ASN A CA 1
ATOM 814 C C . ASN A 1 103 ? -12.249 9.786 16.304 1.00 93.00 103 ASN A C 1
ATOM 816 O O . ASN A 1 103 ? -12.973 8.997 15.695 1.00 93.00 103 ASN A O 1
ATOM 820 N N . ARG A 1 104 ? -10.942 9.584 16.499 1.00 94.75 104 ARG A N 1
ATOM 821 C CA . ARG A 1 104 ? -10.211 8.403 16.025 1.00 94.75 104 ARG A CA 1
ATOM 822 C C . ARG A 1 104 ? -10.865 7.101 16.502 1.00 94.75 104 ARG A C 1
ATOM 824 O O . ARG A 1 104 ? -11.184 6.962 17.684 1.00 94.75 104 ARG A O 1
ATOM 831 N N . LYS A 1 105 ? -11.048 6.134 15.598 1.00 95.19 105 LYS A N 1
ATOM 832 C CA . LYS A 1 105 ? -11.797 4.896 15.872 1.00 95.19 105 LYS A CA 1
ATOM 833 C C . LYS A 1 105 ? -10.906 3.670 16.052 1.00 95.19 105 LYS A C 1
ATOM 835 O O . LYS A 1 105 ? -11.166 2.858 16.937 1.00 95.19 105 LYS A O 1
ATOM 840 N N . VAL A 1 106 ? -9.834 3.539 15.276 1.00 95.62 106 VAL A N 1
ATOM 841 C CA . VAL A 1 106 ? -8.844 2.463 15.414 1.00 95.62 106 VAL A CA 1
ATOM 842 C C . VAL A 1 106 ? -7.758 2.919 16.384 1.00 95.62 106 VAL A C 1
ATOM 844 O O . VAL A 1 106 ? -6.792 3.582 16.002 1.00 95.62 106 VAL A O 1
ATOM 847 N N . GLY A 1 107 ? -7.926 2.586 17.666 1.00 93.25 107 GLY A N 1
ATOM 848 C CA . GLY A 1 107 ? -7.066 3.068 18.756 1.00 93.25 107 GLY A CA 1
ATOM 849 C C . GLY A 1 107 ? -5.740 2.321 18.950 1.00 93.25 107 GLY A C 1
ATOM 850 O O . GLY A 1 107 ? -4.812 2.884 19.523 1.00 93.25 107 GLY A O 1
ATOM 851 N N . PHE A 1 108 ? -5.622 1.082 18.467 1.00 93.25 108 PHE A N 1
ATOM 852 C CA . PHE A 1 108 ? -4.464 0.215 18.743 1.00 93.25 108 PHE A CA 1
ATOM 853 C C . PHE A 1 108 ? -3.263 0.418 17.800 1.00 93.25 108 PHE A C 1
ATOM 855 O O . PHE A 1 108 ? -2.167 -0.059 18.086 1.00 93.25 108 PHE A O 1
ATOM 862 N N . ALA A 1 109 ? -3.462 1.095 16.670 1.00 95.88 109 ALA A N 1
ATOM 863 C CA . ALA A 1 109 ? -2.433 1.347 15.660 1.00 95.88 109 ALA A CA 1
ATOM 864 C C . ALA A 1 109 ? -1.725 2.703 15.878 1.00 95.88 109 ALA A C 1
ATOM 866 O O . ALA A 1 109 ? -2.056 3.437 16.811 1.00 95.88 109 ALA A O 1
ATOM 867 N N . LEU A 1 110 ? -0.756 3.071 15.040 1.00 97.62 110 LEU A N 1
ATOM 868 C CA . LEU A 1 110 ? -0.148 4.408 15.043 1.00 97.62 110 LEU A CA 1
ATOM 869 C C . LEU A 1 110 ? -0.369 5.056 13.672 1.00 97.62 110 LEU A C 1
ATOM 871 O O . LEU A 1 110 ? 0.079 4.489 12.680 1.00 97.62 110 LEU A O 1
ATOM 875 N N . PRO A 1 111 ? -1.034 6.227 13.572 1.00 97.44 111 PRO A N 1
ATOM 876 C CA . PRO A 1 111 ? -1.420 6.831 12.290 1.00 97.44 111 PRO A CA 1
ATOM 877 C C . PRO A 1 111 ? -0.233 7.488 11.565 1.00 97.44 111 PRO A C 1
ATOM 879 O O . PRO A 1 111 ? -0.389 8.463 10.848 1.00 97.44 111 PRO A O 1
ATOM 882 N N . SER A 1 112 ? 0.967 6.962 11.782 1.00 97.38 112 SER A N 1
ATOM 883 C CA . SER A 1 112 ? 2.238 7.334 11.182 1.00 97.38 112 SER A CA 1
ATOM 884 C C . SER A 1 112 ? 2.724 6.107 10.423 1.00 97.38 112 SER A C 1
ATOM 886 O O . SER A 1 112 ? 2.827 5.030 11.015 1.00 97.38 112 SER A O 1
ATOM 888 N N . VAL A 1 113 ? 2.960 6.249 9.123 1.00 97.75 113 VAL A N 1
ATOM 889 C CA . VAL A 1 113 ? 3.036 5.101 8.211 1.00 97.75 113 VAL A CA 1
ATOM 890 C C . VAL A 1 113 ? 4.292 5.146 7.352 1.00 97.75 113 VAL A C 1
ATOM 892 O O . VAL A 1 113 ? 4.806 6.213 7.025 1.00 97.75 113 VAL A O 1
ATOM 895 N N . THR A 1 114 ? 4.787 3.979 6.967 1.00 97.69 114 THR A N 1
ATOM 896 C CA . THR A 1 114 ? 5.814 3.815 5.926 1.00 97.69 114 THR A CA 1
ATOM 897 C C . THR A 1 114 ? 5.534 2.514 5.202 1.00 97.69 114 THR A C 1
ATOM 899 O O . THR A 1 114 ? 5.173 1.535 5.845 1.00 97.69 114 THR A O 1
ATOM 902 N N . LEU A 1 115 ? 5.595 2.496 3.873 1.00 98.12 115 LEU A N 1
ATOM 903 C CA . LEU A 1 115 ? 5.068 1.374 3.102 1.00 98.12 115 LEU A CA 1
ATOM 904 C C . LEU A 1 115 ? 6.202 0.627 2.416 1.00 98.12 115 LEU A C 1
ATOM 906 O O . LEU A 1 115 ? 6.850 1.149 1.511 1.00 98.12 115 LEU A O 1
ATOM 910 N N . HIS A 1 116 ? 6.382 -0.624 2.818 1.00 98.75 116 HIS A N 1
ATOM 911 C CA . HIS A 1 116 ? 7.335 -1.536 2.212 1.00 98.75 116 HIS A CA 1
ATOM 912 C C . HIS A 1 116 ? 6.671 -2.300 1.073 1.00 98.75 116 HIS A C 1
ATOM 914 O O . HIS A 1 116 ? 5.567 -2.821 1.233 1.00 98.75 116 HIS A O 1
ATOM 920 N N . LEU A 1 117 ? 7.339 -2.367 -0.080 1.00 98.31 117 LEU A N 1
ATOM 921 C CA . LEU A 1 117 ? 6.971 -3.276 -1.161 1.00 98.31 117 LEU A CA 1
ATOM 922 C C . LEU A 1 117 ? 7.816 -4.546 -1.028 1.00 98.31 117 LEU A C 1
ATOM 924 O O . LEU A 1 117 ? 8.946 -4.623 -1.502 1.00 98.31 117 LEU A O 1
ATOM 928 N N . HIS A 1 118 ? 7.248 -5.541 -0.364 1.00 98.00 118 HIS A N 1
ATOM 929 C CA . HIS A 1 118 ? 7.937 -6.754 0.036 1.00 98.00 118 HIS A CA 1
ATOM 930 C C . HIS A 1 118 ? 8.423 -7.565 -1.171 1.00 98.00 118 HIS A C 1
ATOM 932 O O . HIS A 1 118 ? 7.657 -7.825 -2.102 1.00 98.00 118 HIS A O 1
ATOM 938 N N . ASN A 1 119 ? 9.688 -7.991 -1.120 1.00 93.56 119 ASN A N 1
ATOM 939 C CA . ASN A 1 119 ? 10.474 -8.626 -2.192 1.00 93.56 119 ASN A CA 1
ATOM 940 C C . ASN A 1 119 ? 10.861 -7.726 -3.381 1.00 93.56 119 ASN A C 1
ATOM 942 O O . ASN A 1 119 ? 11.563 -8.201 -4.275 1.00 93.56 119 ASN A O 1
ATOM 946 N N . ALA A 1 120 ? 10.441 -6.457 -3.451 1.00 93.44 120 ALA A N 1
ATOM 947 C CA . ALA A 1 120 ? 10.875 -5.606 -4.558 1.00 93.44 120 ALA A CA 1
ATOM 948 C C . ALA A 1 120 ? 12.341 -5.196 -4.420 1.00 93.44 120 ALA A C 1
ATOM 950 O O . ALA A 1 120 ? 12.818 -4.836 -3.349 1.00 93.44 120 ALA A O 1
ATOM 951 N N . HIS A 1 121 ? 13.028 -5.130 -5.558 1.00 92.12 121 HIS A N 1
ATOM 952 C CA . HIS A 1 121 ? 14.273 -4.384 -5.661 1.00 92.12 121 HIS A CA 1
ATOM 953 C C . HIS A 1 121 ? 13.939 -2.932 -5.966 1.00 92.12 121 HIS A C 1
ATOM 955 O O . HIS A 1 121 ? 13.511 -2.585 -7.068 1.00 92.12 121 HIS A O 1
ATOM 961 N N . THR A 1 122 ? 14.117 -2.087 -4.964 1.00 91.94 122 THR A N 1
ATOM 962 C CA . THR A 1 122 ? 13.797 -0.668 -5.036 1.00 91.94 122 THR A CA 1
ATOM 963 C C . THR A 1 122 ? 14.914 0.157 -4.407 1.00 91.94 122 THR A C 1
ATOM 965 O O . THR A 1 122 ? 15.799 -0.370 -3.729 1.00 91.94 122 THR A O 1
ATOM 968 N N . ALA A 1 123 ? 14.924 1.453 -4.696 1.00 93.06 123 ALA A N 1
ATOM 969 C CA . ALA A 1 123 ? 15.834 2.375 -4.042 1.00 93.06 123 ALA A CA 1
ATOM 970 C C . ALA A 1 123 ? 15.421 2.593 -2.578 1.00 93.06 123 ALA A C 1
ATOM 972 O O . ALA A 1 123 ? 14.248 2.461 -2.227 1.00 93.06 123 ALA A O 1
ATOM 973 N N . SER A 1 124 ? 16.390 2.939 -1.728 1.00 93.69 124 SER A N 1
ATOM 974 C CA . SER A 1 124 ? 16.213 2.990 -0.269 1.00 93.69 124 SER A CA 1
ATOM 975 C C . SER A 1 124 ? 15.060 3.892 0.180 1.00 93.69 124 SER A C 1
ATOM 977 O O . SER A 1 124 ? 14.352 3.554 1.121 1.00 93.69 124 SER A O 1
ATOM 979 N N . GLU A 1 125 ? 14.857 5.024 -0.488 1.00 94.38 125 GLU A N 1
ATOM 980 C CA . GLU A 1 125 ? 13.789 5.986 -0.196 1.00 94.38 125 GLU A CA 1
ATOM 981 C C . GLU A 1 125 ? 12.392 5.490 -0.603 1.00 94.38 125 GLU A C 1
ATOM 983 O O . GLU A 1 125 ? 11.387 6.111 -0.284 1.00 94.38 125 GLU A O 1
ATOM 988 N N . SER A 1 126 ? 12.305 4.400 -1.364 1.00 96.81 126 SER A N 1
ATOM 989 C CA . SER A 1 126 ? 11.040 3.783 -1.782 1.00 96.81 126 SER A CA 1
ATOM 990 C C . SER A 1 126 ? 10.870 2.373 -1.215 1.00 96.81 126 SER A C 1
ATOM 992 O O . SER A 1 126 ? 9.885 1.711 -1.532 1.00 96.81 126 SER A O 1
ATOM 994 N N . ASP A 1 127 ? 11.811 1.910 -0.388 1.00 97.19 127 ASP A N 1
ATOM 995 C CA . ASP A 1 127 ? 11.796 0.575 0.214 1.00 97.19 127 ASP A CA 1
ATOM 996 C C . ASP A 1 127 ? 10.908 0.488 1.457 1.00 97.19 127 ASP A C 1
ATOM 998 O O . ASP A 1 127 ? 10.508 -0.600 1.838 1.00 97.19 127 ASP A O 1
ATOM 1002 N N . GLY A 1 128 ? 10.550 1.612 2.079 1.00 96.75 128 GLY A N 1
ATOM 1003 C CA . GLY A 1 128 ? 9.762 1.606 3.315 1.00 96.75 128 GLY A CA 1
ATOM 1004 C C . GLY A 1 128 ? 10.617 1.341 4.553 1.00 96.75 128 GLY A C 1
ATOM 1005 O O . GLY A 1 128 ? 10.260 0.526 5.404 1.00 96.75 128 GLY A O 1
ATOM 1006 N N . LEU A 1 129 ? 11.766 2.023 4.655 1.00 95.88 129 LEU A N 1
ATOM 1007 C CA . LEU A 1 129 ? 12.599 1.992 5.857 1.00 95.88 129 LEU A CA 1
ATOM 1008 C C . LEU A 1 129 ? 11.740 2.306 7.099 1.00 95.88 129 LEU A C 1
ATOM 1010 O O . LEU A 1 129 ? 11.081 3.345 7.120 1.00 95.88 129 LEU A O 1
ATOM 1014 N N . PRO A 1 130 ? 11.800 1.506 8.184 1.00 97.06 130 PRO A N 1
ATOM 1015 C CA . PRO A 1 130 ? 10.894 1.664 9.330 1.00 97.06 130 PRO A CA 1
ATOM 1016 C C . PRO A 1 130 ? 10.878 3.044 10.007 1.00 97.06 130 PRO A C 1
ATOM 1018 O O . PRO A 1 130 ? 9.918 3.412 10.698 1.00 97.06 130 PRO A O 1
ATOM 1021 N N . MET A 1 131 ? 11.973 3.790 9.850 1.00 95.62 131 MET A N 1
ATOM 1022 C CA . MET A 1 131 ? 12.178 5.129 10.401 1.00 95.62 131 MET A CA 1
ATOM 1023 C C . MET A 1 131 ? 11.875 6.260 9.406 1.00 95.62 131 MET A C 1
ATOM 1025 O O . MET A 1 131 ? 11.875 7.417 9.818 1.00 95.62 131 MET A O 1
ATOM 1029 N N . ASP A 1 132 ? 11.597 5.947 8.140 1.00 93.75 132 ASP A N 1
ATOM 1030 C CA . ASP A 1 132 ? 11.234 6.913 7.098 1.00 93.75 132 ASP A CA 1
ATOM 1031 C C . ASP A 1 132 ? 9.719 6.899 6.879 1.00 93.75 132 ASP A C 1
ATOM 1033 O O . ASP A 1 132 ? 9.183 6.334 5.926 1.00 93.75 132 ASP A O 1
ATOM 1037 N N . PHE A 1 133 ? 9.014 7.426 7.873 1.00 95.88 133 PHE A N 1
ATOM 1038 C CA . PHE A 1 133 ? 7.559 7.453 7.945 1.00 95.88 133 PHE A CA 1
ATOM 1039 C C . PHE A 1 133 ? 7.016 8.862 7.749 1.00 95.88 133 PHE A C 1
ATOM 1041 O O . PHE A 1 133 ? 7.690 9.857 8.040 1.00 95.88 133 PHE A O 1
ATOM 1048 N N . PHE A 1 134 ? 5.762 8.920 7.315 1.00 97.38 134 PHE A N 1
ATOM 1049 C CA . PHE A 1 134 ? 5.007 10.147 7.122 1.00 97.38 134 PHE A CA 1
ATOM 1050 C C . PHE A 1 134 ? 3.739 10.143 7.980 1.00 97.38 134 PHE A C 1
ATOM 1052 O O . PHE A 1 134 ? 3.074 9.119 8.178 1.00 97.38 134 PHE A O 1
ATOM 1059 N N . ASP A 1 135 ? 3.446 11.307 8.538 1.00 97.94 135 ASP A N 1
ATOM 1060 C CA . ASP A 1 135 ? 2.410 11.515 9.543 1.00 97.94 135 ASP A CA 1
ATOM 1061 C C . ASP A 1 135 ? 1.078 11.944 8.886 1.00 97.94 135 ASP A C 1
ATOM 1063 O O . ASP A 1 135 ? 1.031 12.181 7.674 1.00 97.94 135 ASP A O 1
ATOM 1067 N N . PRO A 1 136 ? -0.036 12.023 9.636 1.00 98.25 136 PRO A N 1
ATOM 1068 C CA . PRO A 1 136 ? -1.305 12.506 9.099 1.00 98.25 136 PRO A CA 1
ATOM 1069 C C . PRO A 1 136 ? -1.194 13.870 8.412 1.00 98.25 136 PRO A C 1
ATOM 1071 O O . PRO A 1 136 ? -0.565 14.790 8.940 1.00 98.25 136 PRO A O 1
ATOM 1074 N N . GLY A 1 137 ? -1.824 14.005 7.245 1.00 97.19 137 GLY A N 1
ATOM 1075 C CA . GLY A 1 137 ? -1.746 15.189 6.382 1.00 97.19 137 GLY A CA 1
ATOM 1076 C C . GLY A 1 137 ? -0.490 15.251 5.502 1.00 97.19 137 GLY A C 1
ATOM 1077 O O . GLY A 1 137 ? -0.325 16.189 4.716 1.00 97.19 137 GLY A O 1
ATOM 1078 N N . GLU A 1 138 ? 0.403 14.267 5.608 1.00 98.06 138 GLU A N 1
ATOM 1079 C CA . GLU A 1 138 ? 1.585 14.134 4.759 1.00 98.06 138 GLU A CA 1
ATOM 1080 C C . GLU A 1 138 ? 1.386 13.059 3.681 1.00 98.06 138 GLU A C 1
ATOM 1082 O O . GLU A 1 138 ? 0.455 12.248 3.713 1.00 98.06 138 GLU A O 1
ATOM 1087 N N . PHE A 1 139 ? 2.282 13.047 2.697 1.00 98.00 139 PHE A N 1
ATOM 1088 C CA . PHE A 1 139 ? 2.326 11.998 1.685 1.00 98.00 139 PHE A CA 1
ATOM 1089 C C . PHE A 1 139 ? 3.757 11.592 1.334 1.00 98.00 139 PHE A C 1
ATOM 1091 O O . PHE A 1 139 ? 4.709 12.357 1.521 1.00 98.00 139 PHE A O 1
ATOM 1098 N N . TRP A 1 140 ? 3.885 10.406 0.740 1.00 97.69 140 TRP A N 1
ATOM 1099 C CA . TRP A 1 140 ? 5.127 9.924 0.147 1.00 97.69 140 TRP A CA 1
ATOM 1100 C C . TRP A 1 140 ? 4.926 9.390 -1.269 1.00 97.69 140 TRP A C 1
ATOM 1102 O O . TRP A 1 140 ? 3.993 8.628 -1.535 1.00 97.69 140 TRP A O 1
ATOM 1112 N N . ASP A 1 141 ? 5.837 9.758 -2.164 1.00 98.25 141 ASP A N 1
ATOM 1113 C CA . ASP A 1 141 ? 5.909 9.228 -3.521 1.00 98.25 141 ASP A CA 1
ATOM 1114 C C . ASP A 1 141 ? 6.874 8.040 -3.530 1.00 98.25 141 ASP A C 1
ATOM 1116 O O . ASP A 1 141 ? 8.063 8.202 -3.290 1.00 98.25 141 ASP A O 1
ATOM 1120 N N . HIS A 1 142 ? 6.378 6.831 -3.780 1.00 98.12 142 HIS A N 1
ATOM 1121 C CA . HIS A 1 142 ? 7.234 5.653 -3.925 1.00 98.12 142 HIS A CA 1
ATOM 1122 C C . HIS A 1 142 ? 7.557 5.449 -5.400 1.00 98.12 142 HIS A C 1
ATOM 1124 O O . HIS A 1 142 ? 6.650 5.287 -6.219 1.00 98.12 142 HIS A O 1
ATOM 1130 N N . HIS A 1 143 ? 8.840 5.445 -5.739 1.00 98.00 143 HIS A N 1
ATOM 1131 C CA . HIS A 1 143 ? 9.336 5.231 -7.089 1.00 98.00 143 HIS A CA 1
ATOM 1132 C C . HIS A 1 143 ? 9.800 3.783 -7.252 1.00 98.00 143 HIS A C 1
ATOM 1134 O O . HIS A 1 143 ? 10.858 3.385 -6.771 1.00 98.00 143 HIS A O 1
ATOM 1140 N N . TYR A 1 144 ? 8.989 2.980 -7.938 1.00 97.88 144 TYR A N 1
ATOM 1141 C CA . TYR A 1 144 ? 9.279 1.574 -8.186 1.00 97.88 144 TYR A CA 1
ATOM 1142 C C . TYR A 1 144 ? 9.793 1.400 -9.608 1.00 97.88 144 TYR A C 1
ATOM 1144 O O . TYR A 1 144 ? 9.036 1.469 -10.575 1.00 97.88 144 TYR A O 1
ATOM 1152 N N . GLY A 1 145 ? 11.094 1.145 -9.741 1.00 95.81 145 GLY A N 1
ATOM 1153 C CA . GLY A 1 145 ? 11.723 0.943 -11.046 1.00 95.81 145 GLY A CA 1
ATOM 1154 C C . GLY A 1 145 ? 11.296 -0.348 -11.756 1.00 95.81 145 GLY A C 1
ATOM 1155 O O . GLY A 1 145 ? 11.502 -0.460 -12.962 1.00 95.81 145 GLY A O 1
ATOM 1156 N N . ASN A 1 146 ? 10.698 -1.305 -11.031 1.00 95.88 146 ASN A N 1
ATOM 1157 C CA . ASN A 1 146 ? 10.270 -2.608 -11.551 1.00 95.88 146 ASN A CA 1
ATOM 1158 C C . ASN A 1 146 ? 11.375 -3.291 -12.372 1.00 95.88 146 ASN A C 1
ATOM 1160 O O . ASN A 1 146 ? 11.164 -3.695 -13.515 1.00 95.88 146 ASN A O 1
ATOM 1164 N N . PHE A 1 147 ? 12.578 -3.385 -11.808 1.00 92.06 147 PHE A N 1
ATOM 1165 C CA . PHE A 1 147 ? 13.727 -4.019 -12.451 1.00 92.06 147 PHE A CA 1
ATOM 1166 C C . PHE A 1 147 ? 14.157 -5.283 -11.683 1.00 92.06 147 PHE A C 1
ATOM 1168 O O . PHE A 1 147 ? 13.910 -5.379 -10.480 1.00 92.06 147 PHE A O 1
ATOM 1175 N N . PRO A 1 148 ? 14.765 -6.278 -12.357 1.00 90.31 148 PRO A N 1
ATOM 1176 C CA . PRO A 1 148 ? 15.250 -7.500 -11.708 1.00 90.31 148 PRO A CA 1
ATOM 1177 C C . PRO A 1 148 ? 16.367 -7.248 -10.690 1.00 90.31 148 PRO A C 1
ATOM 1179 O O . PRO A 1 148 ? 17.084 -6.247 -10.779 1.00 90.31 148 PRO A O 1
ATOM 1182 N N . ALA A 1 149 ? 16.595 -8.203 -9.786 1.00 84.31 149 ALA A N 1
ATOM 1183 C CA . ALA A 1 149 ? 17.720 -8.156 -8.853 1.00 84.31 149 ALA A CA 1
ATOM 1184 C C . ALA A 1 149 ? 19.053 -7.927 -9.583 1.00 84.31 149 ALA A C 1
ATOM 1186 O O . ALA A 1 149 ? 19.368 -8.589 -10.575 1.00 84.31 149 ALA A O 1
ATOM 1187 N N . GLY A 1 150 ? 19.849 -6.964 -9.112 1.00 79.75 150 GLY A N 1
ATOM 1188 C CA . GLY A 1 150 ? 21.132 -6.624 -9.741 1.00 79.75 150 GLY A CA 1
ATOM 1189 C C . GLY A 1 150 ? 21.021 -6.109 -11.183 1.00 79.75 150 GLY A C 1
ATOM 1190 O O . GLY A 1 150 ? 22.036 -6.030 -11.872 1.00 79.75 150 GLY A O 1
ATOM 1191 N N . ASN A 1 151 ? 19.812 -5.760 -11.643 1.00 75.81 151 ASN A N 1
ATOM 1192 C CA . ASN A 1 151 ? 19.509 -5.434 -13.036 1.00 75.81 151 ASN A CA 1
ATOM 1193 C C . ASN A 1 151 ? 19.864 -6.572 -14.021 1.00 75.81 151 ASN A C 1
ATOM 1195 O O . ASN A 1 151 ? 20.149 -6.317 -15.193 1.00 75.81 151 ASN A O 1
ATOM 1199 N N . ASP A 1 152 ? 19.855 -7.826 -13.550 1.00 75.06 152 ASP A N 1
ATOM 1200 C CA . ASP A 1 152 ? 20.093 -9.022 -14.359 1.00 75.06 152 ASP A CA 1
ATOM 1201 C C . ASP A 1 152 ? 18.839 -9.904 -14.386 1.00 75.06 152 ASP A C 1
ATOM 1203 O O . ASP A 1 152 ? 18.465 -10.530 -13.402 1.00 75.06 152 ASP A O 1
ATOM 1207 N N . ALA A 1 153 ? 18.196 -10.008 -15.548 1.00 67.31 153 ALA A N 1
ATOM 1208 C CA . ALA A 1 153 ? 16.992 -10.822 -15.722 1.00 67.31 153 ALA A CA 1
ATOM 1209 C C . ALA A 1 153 ? 17.230 -12.346 -15.600 1.00 67.31 153 ALA A C 1
ATOM 1211 O O . ALA A 1 153 ? 16.291 -13.131 -15.743 1.00 67.31 153 ALA A O 1
ATOM 1212 N N . ARG A 1 154 ? 18.477 -12.794 -15.404 1.00 68.44 154 ARG A N 1
ATOM 1213 C CA . ARG A 1 154 ? 18.837 -14.216 -15.266 1.00 68.44 154 ARG A CA 1
ATOM 1214 C C . ARG A 1 154 ? 18.900 -14.698 -13.820 1.00 68.44 154 ARG A C 1
ATOM 1216 O O . ARG A 1 154 ? 19.009 -15.906 -13.625 1.00 68.44 154 ARG A O 1
ATOM 1223 N N . THR A 1 155 ? 18.898 -13.792 -12.844 1.00 70.56 155 THR A N 1
ATOM 1224 C CA . THR A 1 155 ? 19.137 -14.124 -11.435 1.00 70.56 155 THR A CA 1
ATOM 1225 C C . THR A 1 155 ? 17.826 -14.422 -10.719 1.00 70.56 155 THR A C 1
ATOM 1227 O O . THR A 1 155 ? 17.528 -15.579 -10.432 1.00 70.56 155 THR A O 1
ATOM 1230 N N . GLU A 1 156 ? 17.030 -13.387 -10.478 1.00 81.00 156 GLU A N 1
ATOM 1231 C CA . GLU A 1 156 ? 15.877 -13.421 -9.592 1.00 81.00 156 GLU A CA 1
ATOM 1232 C C . GLU A 1 156 ? 14.744 -12.563 -10.168 1.00 81.00 156 GLU A C 1
ATOM 1234 O O . GLU A 1 156 ? 14.877 -11.352 -10.366 1.00 81.00 156 GLU A O 1
ATOM 1239 N N . ILE A 1 157 ? 13.631 -13.237 -10.469 1.00 87.44 157 ILE A N 1
ATOM 1240 C CA . ILE A 1 157 ? 12.381 -12.660 -10.967 1.00 87.44 157 ILE A CA 1
ATOM 1241 C C . ILE A 1 157 ? 11.284 -13.068 -9.987 1.00 87.44 157 ILE A C 1
ATOM 1243 O O . ILE A 1 157 ? 11.023 -14.257 -9.800 1.00 87.44 157 ILE A O 1
ATOM 1247 N N . MET A 1 158 ? 10.671 -12.077 -9.351 1.00 89.88 158 MET A N 1
ATOM 1248 C CA . MET A 1 158 ? 9.577 -12.213 -8.393 1.00 89.88 158 MET A CA 1
ATOM 1249 C C . MET A 1 158 ? 8.252 -11.933 -9.109 1.00 89.88 158 MET A C 1
ATOM 1251 O O . MET A 1 158 ? 8.195 -11.027 -9.932 1.00 89.88 158 MET A O 1
ATOM 1255 N N . SER A 1 159 ? 7.191 -12.686 -8.802 1.00 91.31 159 SER A N 1
ATOM 1256 C CA . SER A 1 159 ? 5.869 -12.503 -9.438 1.00 91.31 159 SER A CA 1
ATOM 1257 C C . SER A 1 159 ? 4.828 -11.969 -8.448 1.00 91.31 159 SER A C 1
ATOM 1259 O O . SER A 1 159 ? 4.278 -10.887 -8.643 1.00 91.31 159 SER A O 1
ATOM 1261 N N . THR A 1 160 ? 4.608 -12.650 -7.319 1.00 96.19 160 THR A N 1
ATOM 1262 C CA . THR A 1 160 ? 3.684 -12.185 -6.271 1.00 96.19 160 THR A CA 1
ATOM 1263 C C . THR A 1 160 ? 4.427 -11.390 -5.199 1.00 96.19 160 THR A C 1
ATOM 1265 O O . THR A 1 160 ? 5.044 -11.969 -4.305 1.00 96.19 160 THR A O 1
ATOM 1268 N N . LEU A 1 161 ? 4.356 -10.062 -5.274 1.00 97.81 161 LEU A N 1
ATOM 1269 C CA . LEU A 1 161 ? 4.785 -9.161 -4.207 1.00 97.81 161 LEU A CA 1
ATOM 1270 C C . LEU A 1 161 ? 3.555 -8.664 -3.449 1.00 97.81 161 LEU A C 1
ATOM 1272 O O . LEU A 1 161 ? 2.411 -8.802 -3.890 1.00 97.81 161 LEU A O 1
ATOM 1276 N N . TRP A 1 162 ? 3.785 -8.045 -2.303 1.00 98.31 162 TRP A N 1
ATOM 1277 C CA . TRP A 1 162 ? 2.741 -7.396 -1.526 1.00 98.31 162 TRP A CA 1
ATOM 1278 C C . TRP A 1 162 ? 3.311 -6.142 -0.884 1.00 98.31 162 TRP A C 1
ATOM 1280 O O . TRP A 1 162 ? 4.500 -6.075 -0.584 1.00 98.31 162 TRP A O 1
ATOM 1290 N N . TYR A 1 163 ? 2.481 -5.120 -0.732 1.00 98.69 163 TYR A N 1
ATOM 1291 C CA . TYR A 1 163 ? 2.850 -3.906 -0.025 1.00 98.69 163 TYR A CA 1
ATOM 1292 C C . TYR A 1 163 ? 2.147 -3.873 1.320 1.00 98.69 163 TYR A C 1
ATOM 1294 O O . TYR A 1 163 ? 0.991 -4.290 1.424 1.00 98.69 163 TYR A O 1
ATOM 1302 N N . HIS A 1 164 ? 2.842 -3.386 2.339 1.00 98.81 164 HIS A N 1
ATOM 1303 C CA . HIS A 1 164 ? 2.303 -3.300 3.687 1.00 98.81 164 HIS A CA 1
ATOM 1304 C C . HIS A 1 164 ? 2.985 -2.200 4.502 1.00 98.81 164 HIS A C 1
ATOM 1306 O O . HIS A 1 164 ? 4.062 -1.728 4.133 1.00 98.81 164 HIS A O 1
ATOM 1312 N N . ASP A 1 165 ? 2.356 -1.777 5.600 1.00 98.69 165 ASP A N 1
ATOM 1313 C CA . ASP A 1 165 ? 3.015 -0.861 6.534 1.00 98.69 165 ASP A CA 1
ATOM 1314 C C . ASP A 1 165 ? 4.237 -1.516 7.184 1.00 98.69 165 ASP A C 1
ATOM 1316 O O . ASP A 1 165 ? 4.237 -2.712 7.463 1.00 98.69 165 ASP A O 1
ATOM 1320 N N . HIS A 1 166 ? 5.283 -0.731 7.401 1.00 98.44 166 HIS A N 1
ATOM 1321 C CA . HIS A 1 166 ? 6.566 -1.175 7.926 1.00 98.44 166 HIS A CA 1
ATOM 1322 C C . HIS A 1 166 ? 7.079 -0.230 9.025 1.00 98.44 166 HIS A C 1
ATOM 1324 O O . HIS A 1 166 ? 8.282 -0.116 9.271 1.00 98.44 166 HIS A O 1
ATOM 1330 N N . ARG A 1 167 ? 6.175 0.482 9.710 1.00 97.75 167 ARG A N 1
ATOM 1331 C CA . ARG A 1 167 ? 6.538 1.466 10.732 1.00 97.75 167 ARG A CA 1
ATOM 1332 C C . ARG A 1 167 ? 7.295 0.812 11.885 1.00 97.75 167 ARG A C 1
ATOM 1334 O O . ARG A 1 167 ? 6.840 -0.193 12.437 1.00 97.75 167 ARG A O 1
ATOM 1341 N N . LEU A 1 168 ? 8.427 1.406 12.280 1.00 97.31 168 LEU A N 1
ATOM 1342 C CA . LEU A 1 168 ? 9.178 0.979 13.466 1.00 97.31 168 LEU A CA 1
ATOM 1343 C C . LEU A 1 168 ? 8.234 0.861 14.674 1.00 97.31 168 LEU A C 1
ATOM 1345 O O . LEU A 1 168 ? 7.441 1.767 14.912 1.00 97.31 168 LEU A O 1
ATOM 1349 N N . ASP A 1 169 ? 8.315 -0.261 15.389 1.00 95.56 169 ASP A N 1
ATOM 1350 C CA . ASP A 1 169 ? 7.513 -0.640 16.567 1.00 95.56 169 ASP A CA 1
ATOM 1351 C C . ASP A 1 169 ? 5.998 -0.839 16.346 1.00 95.56 169 ASP A C 1
ATOM 1353 O O . ASP A 1 169 ? 5.343 -1.469 17.174 1.00 95.56 169 ASP A O 1
ATOM 1357 N N . PHE A 1 170 ? 5.436 -0.381 15.222 1.00 97.06 170 PHE A N 1
ATOM 1358 C CA . PHE A 1 170 ? 3.989 -0.397 14.949 1.00 97.06 170 PHE A CA 1
ATOM 1359 C C . PHE A 1 170 ? 3.593 -1.160 13.680 1.00 97.06 170 PHE A C 1
ATOM 1361 O O . PHE A 1 170 ? 2.416 -1.219 13.345 1.00 97.06 170 PHE A O 1
ATOM 1368 N N . THR A 1 171 ? 4.547 -1.807 13.005 1.00 98.12 171 THR A N 1
ATOM 1369 C CA . THR A 1 171 ? 4.294 -2.621 11.802 1.00 98.12 171 THR A CA 1
ATOM 1370 C C . THR A 1 171 ? 3.149 -3.607 12.031 1.00 98.12 171 THR A C 1
ATOM 1372 O O . THR A 1 171 ? 2.203 -3.657 11.253 1.00 98.12 171 THR A O 1
ATOM 1375 N N . ALA A 1 172 ? 3.192 -4.360 13.134 1.00 95.94 172 ALA A N 1
ATOM 1376 C CA . ALA A 1 172 ? 2.194 -5.383 13.423 1.00 95.94 172 ALA A CA 1
ATOM 1377 C C . ALA A 1 172 ? 0.780 -4.790 13.560 1.00 95.94 172 ALA A C 1
ATOM 1379 O O . ALA A 1 172 ? -0.145 -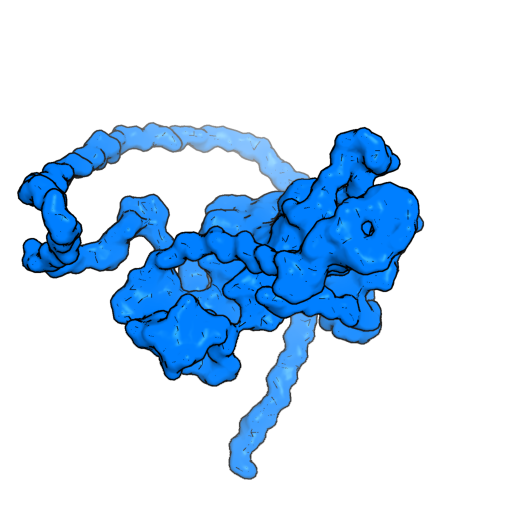5.251 12.897 1.00 95.94 172 ALA A O 1
ATOM 1380 N N . THR A 1 173 ? 0.620 -3.729 14.354 1.00 96.38 173 THR A N 1
ATOM 1381 C CA . THR A 1 173 ? -0.685 -3.098 14.591 1.00 96.38 173 THR A CA 1
ATOM 1382 C C . THR A 1 173 ? -1.198 -2.327 13.379 1.00 96.38 173 THR A C 1
ATOM 1384 O O . THR A 1 173 ? -2.399 -2.338 13.128 1.00 96.38 173 THR A O 1
ATOM 1387 N N . ASN A 1 174 ? -0.322 -1.700 12.595 1.00 98.19 174 ASN A N 1
ATOM 1388 C CA . ASN A 1 174 ? -0.702 -0.982 11.378 1.00 98.19 174 ASN A CA 1
ATOM 1389 C C . ASN A 1 174 ? -1.104 -1.936 10.241 1.00 98.19 174 ASN A C 1
ATOM 1391 O O . ASN A 1 174 ? -2.096 -1.693 9.550 1.00 98.19 174 ASN A O 1
ATOM 1395 N N . VAL A 1 175 ? -0.386 -3.050 10.062 1.00 98.06 175 VAL A N 1
ATOM 1396 C CA . VAL A 1 175 ? -0.786 -4.106 9.117 1.00 98.06 175 VAL A CA 1
ATOM 1397 C C . VAL A 1 175 ? -2.100 -4.744 9.563 1.00 98.06 175 VAL A C 1
ATOM 1399 O O . VAL A 1 175 ? -2.999 -4.903 8.737 1.00 98.06 175 VAL A O 1
ATOM 1402 N N . TYR A 1 176 ? -2.257 -5.010 10.864 1.00 96.88 176 TYR A N 1
ATOM 1403 C CA . TYR A 1 176 ? -3.501 -5.534 11.431 1.00 96.88 176 TYR A CA 1
ATOM 1404 C C . TYR A 1 176 ? -4.683 -4.576 11.291 1.00 96.88 176 TYR A C 1
ATOM 1406 O O . TYR A 1 176 ? -5.816 -4.996 11.079 1.00 96.88 176 TYR A O 1
ATOM 1414 N N . ALA A 1 177 ? -4.425 -3.269 11.353 1.00 96.94 177 ALA A N 1
ATOM 1415 C CA . ALA A 1 177 ? -5.424 -2.255 11.052 1.00 96.94 177 ALA A CA 1
ATOM 1416 C C . ALA A 1 177 ? -5.835 -2.253 9.575 1.00 96.94 177 ALA A C 1
ATOM 1418 O O . ALA A 1 177 ? -6.827 -1.612 9.262 1.00 96.94 177 ALA A O 1
ATOM 1419 N N . GLY A 1 178 ? -5.114 -2.937 8.678 1.00 96.31 178 GLY A N 1
ATOM 1420 C CA . GLY A 1 178 ? -5.537 -3.170 7.297 1.00 96.31 178 GLY A CA 1
ATOM 1421 C C . GLY A 1 178 ? -4.574 -2.773 6.203 1.00 96.31 178 GLY A C 1
ATOM 1422 O O . GLY A 1 178 ? -4.908 -2.926 5.027 1.00 96.31 178 GLY A O 1
ATOM 1423 N N . LEU A 1 179 ? -3.398 -2.261 6.557 1.00 98.12 179 LEU A N 1
ATOM 1424 C CA . LEU A 1 179 ? -2.443 -1.741 5.587 1.00 98.12 179 LEU A CA 1
ATOM 1425 C C . LEU A 1 179 ? -1.664 -2.875 4.914 1.00 98.12 179 LEU A C 1
ATOM 1427 O O . LEU A 1 179 ? -0.478 -3.064 5.169 1.00 98.12 179 LEU A O 1
ATOM 1431 N N . SER A 1 180 ? -2.347 -3.627 4.048 1.00 97.56 180 SER A N 1
ATOM 1432 C CA . SER A 1 180 ? -1.755 -4.614 3.145 1.00 97.56 180 SER A CA 1
ATOM 1433 C C . SER A 1 180 ? -2.493 -4.697 1.802 1.00 97.56 180 SER A C 1
ATOM 1435 O O . SER A 1 180 ? -3.693 -4.426 1.709 1.00 97.56 180 SER A O 1
ATOM 1437 N N . GLY A 1 181 ? -1.782 -5.088 0.747 1.00 98.12 181 GLY A N 1
ATOM 1438 C CA . GLY A 1 181 ? -2.353 -5.364 -0.571 1.00 98.12 181 GLY A CA 1
ATOM 1439 C C . GLY A 1 181 ? -1.336 -6.011 -1.507 1.00 98.12 181 GLY A C 1
ATOM 1440 O O . GLY A 1 181 ? -0.141 -6.040 -1.221 1.00 98.12 181 GLY A O 1
ATOM 1441 N N . PHE A 1 182 ? -1.795 -6.556 -2.632 1.00 98.38 182 PHE A N 1
ATOM 1442 C CA . PHE A 1 182 ? -0.908 -7.234 -3.580 1.00 98.38 182 PHE A CA 1
ATOM 1443 C C . PHE A 1 182 ? -0.291 -6.295 -4.613 1.00 98.38 182 PHE A C 1
ATOM 1445 O O . PHE A 1 182 ? -0.904 -5.336 -5.083 1.00 98.38 182 PHE A O 1
ATOM 1452 N N . TYR A 1 183 ? 0.909 -6.656 -5.039 1.00 98.56 183 TYR A N 1
ATOM 1453 C CA . TYR A 1 183 ? 1.587 -6.088 -6.187 1.00 98.56 183 TYR A CA 1
ATOM 1454 C C . TYR A 1 183 ? 2.076 -7.247 -7.058 1.00 98.56 183 TYR A C 1
ATOM 1456 O O . TYR A 1 183 ? 3.056 -7.912 -6.746 1.00 98.56 183 TYR A O 1
ATOM 1464 N N . LEU A 1 184 ? 1.349 -7.542 -8.129 1.00 97.75 184 LEU A N 1
ATOM 1465 C CA . LEU A 1 184 ? 1.674 -8.630 -9.044 1.00 97.75 184 LEU A CA 1
ATOM 1466 C C . LEU A 1 184 ? 2.580 -8.085 -10.147 1.00 97.75 184 LEU A C 1
ATOM 1468 O O . LEU A 1 184 ? 2.188 -7.171 -10.876 1.00 97.75 184 LEU A O 1
ATOM 1472 N N . LEU A 1 185 ? 3.799 -8.610 -10.239 1.00 96.81 185 LEU A N 1
ATOM 1473 C CA . LEU A 1 185 ? 4.850 -8.127 -11.124 1.00 96.81 185 LEU A CA 1
ATOM 1474 C C . LEU A 1 185 ? 5.125 -9.148 -12.232 1.00 96.81 185 LEU A C 1
ATOM 1476 O O . LEU A 1 185 ? 5.821 -10.140 -12.047 1.00 96.81 185 LEU A O 1
ATOM 1480 N N . PHE A 1 186 ? 4.568 -8.883 -13.408 1.00 95.94 186 PHE A N 1
ATOM 1481 C CA . PHE A 1 186 ? 4.645 -9.773 -14.563 1.00 95.94 186 PHE A CA 1
ATOM 1482 C C . PHE A 1 186 ? 5.914 -9.539 -15.392 1.00 95.94 186 PHE A C 1
ATOM 1484 O O . PHE A 1 186 ? 6.444 -8.426 -15.460 1.00 95.94 186 PHE A O 1
ATOM 1491 N N . ASP A 1 187 ? 6.375 -10.567 -16.100 1.00 93.62 187 ASP A N 1
ATOM 1492 C CA . ASP A 1 187 ? 7.535 -10.506 -16.993 1.00 93.62 187 ASP A CA 1
ATOM 1493 C C . ASP A 1 187 ? 7.183 -11.017 -18.406 1.00 93.62 187 ASP A C 1
ATOM 1495 O O . ASP A 1 187 ? 6.014 -11.123 -18.797 1.00 93.62 187 ASP A O 1
ATOM 1499 N N . ASP A 1 188 ? 8.195 -11.262 -19.237 1.00 92.06 188 ASP A N 1
ATOM 1500 C CA . ASP A 1 188 ? 7.997 -11.763 -20.599 1.00 92.06 188 ASP A CA 1
ATOM 1501 C C . ASP A 1 188 ? 7.566 -13.236 -20.681 1.00 92.06 188 ASP A C 1
ATOM 1503 O O . ASP A 1 188 ? 7.078 -13.660 -21.734 1.00 92.06 188 ASP A O 1
ATOM 1507 N N . LYS A 1 189 ? 7.737 -14.013 -19.605 1.00 93.06 189 LYS A N 1
ATOM 1508 C CA . LYS A 1 189 ? 7.366 -15.429 -19.525 1.00 93.06 189 LYS A CA 1
ATOM 1509 C C . LYS A 1 189 ? 6.038 -15.606 -18.792 1.00 93.06 189 LYS A C 1
ATOM 1511 O O . LYS A 1 189 ? 5.113 -16.191 -19.356 1.00 93.06 189 LYS A O 1
ATOM 1516 N N . ASP A 1 190 ? 5.925 -15.088 -17.576 1.00 94.25 190 ASP A N 1
ATOM 1517 C CA . ASP A 1 190 ? 4.681 -14.933 -16.834 1.00 94.25 190 ASP A CA 1
ATOM 1518 C C . ASP A 1 190 ? 4.013 -13.621 -17.249 1.00 94.25 190 ASP A C 1
ATOM 1520 O O . ASP A 1 190 ? 4.212 -12.552 -16.675 1.00 94.25 190 ASP A O 1
ATOM 1524 N N . THR A 1 191 ? 3.268 -13.693 -18.346 1.00 94.56 191 THR A N 1
ATOM 1525 C CA . THR A 1 191 ? 2.776 -12.508 -19.047 1.00 94.56 191 THR A CA 1
ATOM 1526 C C . THR A 1 191 ? 1.491 -11.947 -18.452 1.00 94.56 191 THR A C 1
ATOM 1528 O O . THR A 1 191 ? 1.059 -10.879 -18.893 1.00 94.56 191 THR A O 1
ATOM 1531 N N . GLY A 1 192 ? 0.860 -12.661 -17.513 1.00 95.00 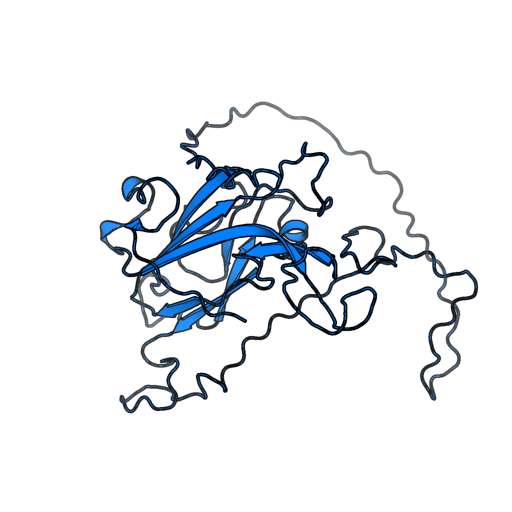192 GLY A N 1
ATOM 1532 C CA . GLY A 1 192 ? -0.504 -12.384 -17.058 1.00 95.00 192 GLY A CA 1
ATOM 1533 C C . GLY A 1 192 ? -1.567 -12.604 -18.145 1.00 95.00 192 GLY A C 1
ATOM 1534 O O . GLY A 1 192 ? -2.672 -12.075 -18.046 1.00 95.00 192 GLY A O 1
ATOM 1535 N N . ASN A 1 193 ? -1.241 -13.335 -19.220 1.00 96.38 193 ASN A N 1
ATOM 1536 C CA . ASN A 1 193 ? -2.151 -13.612 -20.330 1.00 96.38 193 ASN A CA 1
ATOM 1537 C C . ASN A 1 193 ? -2.001 -15.057 -20.828 1.00 96.38 193 ASN A C 1
ATOM 1539 O O . ASN A 1 193 ? -1.074 -15.393 -21.570 1.00 96.38 193 ASN A O 1
ATOM 1543 N N . GLU A 1 194 ? -2.981 -15.894 -20.491 1.00 96.88 194 GLU A N 1
ATOM 1544 C CA . GLU A 1 194 ? -3.053 -17.309 -20.883 1.00 96.88 194 GLU A CA 1
ATOM 1545 C C . GLU A 1 194 ? -3.090 -17.525 -22.407 1.00 96.88 194 GLU A C 1
ATOM 1547 O O . GLU A 1 194 ? -2.745 -18.594 -22.907 1.00 96.88 194 GLU A O 1
ATOM 1552 N N . ASN A 1 195 ? -3.458 -16.495 -23.175 1.00 97.00 195 ASN A N 1
ATOM 1553 C CA . ASN A 1 195 ? -3.544 -16.546 -24.632 1.00 97.00 195 ASN A CA 1
ATOM 1554 C C . ASN A 1 195 ? -2.288 -16.016 -25.347 1.00 97.00 195 ASN A C 1
ATOM 1556 O O . ASN A 1 195 ? -2.286 -15.930 -26.579 1.00 97.00 195 ASN A O 1
ATOM 1560 N N . ASP A 1 196 ? -1.216 -15.661 -24.627 1.00 97.00 196 ASP A N 1
ATOM 1561 C CA . ASP A 1 196 ? 0.006 -15.141 -25.247 1.00 97.00 196 ASP A CA 1
ATOM 1562 C C . ASP A 1 196 ? 0.726 -16.214 -26.081 1.00 97.00 196 ASP A C 1
ATOM 1564 O O . ASP A 1 196 ? 1.304 -17.178 -25.575 1.00 97.00 196 ASP A O 1
ATOM 1568 N N . ARG A 1 197 ? 0.710 -16.035 -27.407 1.00 95.38 197 ARG A N 1
ATOM 1569 C CA . ARG A 1 197 ? 1.283 -16.986 -28.367 1.00 95.38 197 ARG A CA 1
ATOM 1570 C C . ARG A 1 197 ? 2.791 -16.844 -28.569 1.00 95.38 197 ARG A C 1
ATOM 1572 O O . ARG A 1 197 ? 3.360 -17.685 -29.270 1.00 95.38 197 ARG A O 1
ATOM 1579 N N . ARG A 1 198 ? 3.448 -15.840 -27.976 1.00 96.00 198 ARG A N 1
ATOM 1580 C CA . ARG A 1 198 ? 4.904 -15.670 -28.082 1.00 96.00 198 ARG A CA 1
ATOM 1581 C C . ARG A 1 198 ? 5.628 -16.924 -27.589 1.00 96.00 198 ARG A C 1
ATOM 1583 O O . ARG A 1 198 ? 5.169 -17.647 -26.701 1.00 96.00 198 ARG A O 1
ATOM 1590 N N . ARG A 1 199 ? 6.773 -17.217 -28.204 1.00 93.06 199 ARG A N 1
ATOM 1591 C CA . ARG A 1 199 ? 7.618 -18.350 -27.816 1.00 93.06 199 ARG A CA 1
ATOM 1592 C C . ARG A 1 199 ? 8.256 -18.049 -26.458 1.00 93.06 199 ARG A C 1
ATOM 1594 O O . ARG A 1 199 ? 9.029 -17.106 -26.364 1.00 93.06 199 ARG A O 1
ATOM 1601 N N . GLY A 1 200 ? 7.970 -18.872 -25.450 1.00 92.06 200 GLY A N 1
ATOM 1602 C CA . GLY A 1 200 ? 8.524 -18.734 -24.096 1.00 92.06 200 GLY A CA 1
ATOM 1603 C C . GLY A 1 200 ? 7.547 -18.198 -23.045 1.00 92.06 200 GLY A C 1
ATOM 1604 O O . GLY A 1 200 ? 7.869 -18.289 -21.866 1.00 92.06 200 GLY A O 1
ATOM 1605 N N . ALA A 1 201 ? 6.362 -17.718 -23.444 1.00 95.88 201 ALA A N 1
ATOM 1606 C CA . ALA A 1 201 ? 5.290 -17.392 -22.504 1.00 95.88 201 ALA A CA 1
ATOM 1607 C C . ALA A 1 201 ? 4.744 -18.671 -21.846 1.00 95.88 201 ALA A C 1
ATOM 1609 O O . ALA A 1 201 ? 4.493 -19.663 -22.536 1.00 95.88 201 ALA A O 1
ATOM 1610 N N . PHE A 1 202 ? 4.544 -18.645 -20.528 1.00 95.31 202 PHE A N 1
ATOM 1611 C CA . PHE A 1 202 ? 4.071 -19.788 -19.746 1.00 95.31 202 PHE A CA 1
ATOM 1612 C C . PHE A 1 202 ? 2.606 -20.125 -20.002 1.00 95.31 202 PHE A C 1
ATOM 1614 O O . PHE A 1 202 ? 2.235 -21.291 -19.901 1.00 95.31 202 PHE A O 1
ATOM 1621 N N . ARG A 1 203 ? 1.790 -19.125 -20.369 1.00 96.19 203 ARG A N 1
ATOM 1622 C CA . ARG A 1 203 ? 0.348 -19.286 -20.629 1.00 96.19 203 ARG A CA 1
ATOM 1623 C C . ARG A 1 203 ? -0.399 -19.912 -19.441 1.00 96.19 203 ARG A C 1
ATOM 1625 O O . ARG A 1 203 ? -1.273 -20.756 -19.629 1.00 96.19 203 ARG A O 1
ATOM 1632 N N . LEU A 1 204 ? -0.020 -19.522 -18.223 1.00 96.38 204 LEU A N 1
ATOM 1633 C CA . LEU A 1 204 ? -0.735 -19.916 -17.009 1.00 96.38 204 LEU A CA 1
ATOM 1634 C C . LEU A 1 204 ? -2.152 -19.317 -17.012 1.00 96.38 204 LEU A C 1
ATOM 1636 O O . LEU A 1 204 ? -2.346 -18.283 -17.658 1.00 96.38 204 LEU A O 1
ATOM 1640 N N . PRO A 1 205 ? -3.126 -19.941 -16.315 1.00 97.50 205 PRO A N 1
ATOM 1641 C CA . PRO A 1 205 ? -4.463 -19.375 -16.156 1.00 97.50 205 PRO A CA 1
ATOM 1642 C C . PRO A 1 205 ? -4.400 -17.924 -15.677 1.00 97.50 205 PRO A C 1
ATOM 1644 O O . PRO A 1 205 ? 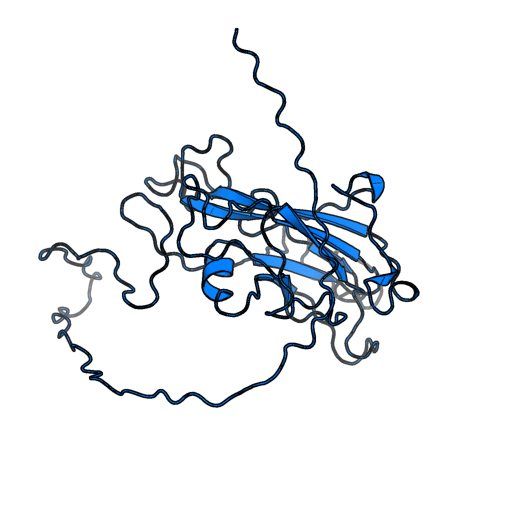-3.638 -17.607 -14.769 1.00 97.50 205 PRO A O 1
ATOM 1647 N N . SER A 1 206 ? -5.184 -17.048 -16.301 1.00 95.69 206 SER A N 1
ATOM 1648 C CA . SER A 1 206 ? -5.091 -15.596 -16.093 1.00 95.69 206 SER A CA 1
ATOM 1649 C C . SER A 1 206 ? -6.463 -14.932 -15.948 1.00 95.69 206 SER A C 1
ATOM 1651 O O . SER A 1 206 ? -7.513 -15.556 -16.136 1.00 95.69 206 SER A O 1
ATOM 1653 N N . GLY A 1 207 ? -6.480 -13.640 -15.609 1.00 92.00 207 GLY A N 1
ATOM 1654 C CA . GLY A 1 207 ? -7.712 -12.861 -15.497 1.00 92.00 207 GLY A CA 1
ATOM 1655 C C . GLY A 1 207 ? -8.631 -13.426 -14.416 1.00 92.00 207 GLY A C 1
ATOM 1656 O O . GLY A 1 207 ? -8.270 -13.462 -13.250 1.00 92.00 207 GLY A O 1
ATOM 1657 N N . LYS A 1 208 ? -9.820 -13.909 -14.792 1.00 94.06 208 LYS A N 1
ATOM 1658 C CA . LYS A 1 208 ? -10.789 -14.460 -13.824 1.00 94.06 208 LYS A CA 1
ATOM 1659 C C . LYS A 1 208 ? -10.340 -15.765 -13.146 1.00 94.06 208 LYS A C 1
ATOM 1661 O O . LYS A 1 208 ? -11.010 -16.207 -12.218 1.00 94.06 208 LYS A O 1
ATOM 1666 N N . TYR A 1 209 ? -9.283 -16.405 -13.650 1.00 96.12 209 TYR A N 1
ATOM 1667 C CA . TYR A 1 209 ? -8.731 -17.644 -13.096 1.00 96.12 209 TYR A CA 1
ATOM 1668 C C . TYR A 1 209 ? -7.488 -17.417 -12.228 1.00 96.12 209 TYR A C 1
ATOM 1670 O O . TYR A 1 209 ? -7.068 -18.345 -11.542 1.00 96.12 209 TYR A O 1
ATOM 1678 N N . ASP A 1 210 ? -6.928 -16.206 -12.239 1.00 95.31 210 ASP A N 1
ATOM 1679 C CA . ASP A 1 210 ? -5.842 -15.798 -11.352 1.00 95.31 210 ASP A CA 1
ATOM 1680 C C . ASP A 1 210 ? -6.455 -15.061 -10.155 1.00 95.31 210 ASP A C 1
ATOM 1682 O O . ASP A 1 210 ? -6.912 -13.920 -10.263 1.00 95.31 210 ASP A O 1
ATOM 1686 N N . VAL A 1 211 ? -6.600 -15.780 -9.041 1.00 95.19 211 VAL A N 1
ATOM 1687 C CA . VAL A 1 211 ? -7.369 -15.331 -7.876 1.00 95.19 211 VAL A CA 1
ATOM 1688 C C . VAL A 1 211 ? -6.407 -14.987 -6.741 1.00 95.19 211 VAL A C 1
ATOM 1690 O O . VAL A 1 211 ? -5.935 -15.894 -6.052 1.00 95.19 211 VAL A O 1
ATOM 1693 N N . PRO A 1 212 ? -6.135 -13.696 -6.492 1.00 94.31 212 PRO A N 1
ATOM 1694 C CA . PRO A 1 212 ? -5.282 -13.300 -5.386 1.00 94.31 212 PRO A CA 1
ATOM 1695 C C . PRO A 1 212 ? -5.999 -13.530 -4.046 1.00 94.31 212 PRO A C 1
ATOM 1697 O O . PRO A 1 212 ? -7.155 -13.136 -3.866 1.00 94.31 212 PRO A O 1
ATOM 1700 N N . MET A 1 213 ? -5.303 -14.154 -3.092 1.00 95.25 213 MET A N 1
ATOM 1701 C CA . MET A 1 213 ? -5.836 -14.505 -1.771 1.00 95.25 213 MET A CA 1
ATOM 1702 C C . MET A 1 213 ? -4.919 -13.995 -0.654 1.00 95.25 213 MET A C 1
ATOM 1704 O O . MET A 1 213 ? -3.799 -14.476 -0.507 1.00 95.25 213 MET A O 1
ATOM 1708 N N . ILE A 1 214 ? -5.408 -13.044 0.147 1.00 93.06 214 ILE A N 1
ATOM 1709 C CA . ILE A 1 214 ? -4.772 -12.616 1.403 1.00 93.06 214 ILE A CA 1
ATOM 1710 C C . ILE A 1 214 ? -5.536 -13.265 2.551 1.00 93.06 214 ILE A C 1
ATOM 1712 O O . ILE A 1 214 ? -6.760 -13.155 2.624 1.00 93.06 214 ILE A O 1
ATOM 1716 N N . PHE A 1 215 ? -4.806 -13.929 3.442 1.00 93.56 215 PHE A N 1
ATOM 1717 C CA . PHE A 1 215 ? -5.345 -14.468 4.682 1.00 93.56 215 PHE A CA 1
ATOM 1718 C C . PHE A 1 215 ? -4.922 -13.560 5.827 1.00 93.56 215 PHE A C 1
ATOM 1720 O O . PHE A 1 215 ? -3.737 -13.285 5.995 1.00 93.56 215 PHE A O 1
ATOM 1727 N N . HIS A 1 216 ? -5.899 -13.099 6.596 1.00 90.25 216 HIS A N 1
ATOM 1728 C CA . HIS A 1 216 ? -5.697 -12.204 7.723 1.00 90.25 216 HIS A CA 1
ATOM 1729 C C . HIS A 1 216 ? -6.537 -12.735 8.880 1.00 90.25 216 HIS A C 1
ATOM 1731 O O . HIS A 1 216 ? -7.760 -12.830 8.748 1.00 90.25 216 HIS A O 1
ATOM 1737 N N . ASP A 1 217 ? -5.887 -13.160 9.964 1.00 90.94 217 ASP A N 1
ATOM 1738 C CA . ASP A 1 217 ? -6.613 -13.487 11.187 1.00 90.94 217 ASP A CA 1
ATOM 1739 C C . ASP A 1 217 ? -6.965 -12.187 11.909 1.00 90.94 217 ASP A C 1
ATOM 1741 O O . ASP A 1 217 ? -6.184 -11.239 11.928 1.00 90.94 217 ASP A O 1
ATOM 1745 N N . VAL A 1 218 ? -8.202 -12.095 12.388 1.00 90.69 218 VAL A N 1
ATOM 1746 C CA . VAL A 1 218 ? -8.704 -10.891 13.046 1.00 90.69 218 VAL A CA 1
ATOM 1747 C C . VAL A 1 218 ? -9.582 -11.312 14.208 1.00 90.69 218 VAL A C 1
ATOM 1749 O O . VAL A 1 218 ? -10.407 -12.223 14.108 1.00 90.69 218 VAL A O 1
ATOM 1752 N N . MET A 1 219 ? -9.379 -10.637 15.326 1.00 91.31 219 MET A N 1
ATOM 1753 C CA . MET A 1 219 ? -10.090 -10.800 16.571 1.00 91.31 219 MET A CA 1
ATOM 1754 C C . MET A 1 219 ? -11.085 -9.665 16.703 1.00 91.31 219 MET A C 1
ATOM 1756 O O . MET A 1 219 ? -10.777 -8.513 16.406 1.00 91.31 219 MET A O 1
ATOM 1760 N N . PHE A 1 220 ? -12.278 -9.999 17.174 1.00 92.50 220 PHE A N 1
ATOM 1761 C CA . PHE A 1 220 ? -13.366 -9.048 17.307 1.00 92.50 220 PHE A CA 1
ATOM 1762 C C . PHE A 1 220 ? -13.894 -9.033 18.732 1.00 92.50 220 PHE A C 1
ATOM 1764 O O . PHE A 1 220 ? -13.959 -10.074 19.390 1.00 92.50 220 PHE A O 1
ATOM 1771 N N . ASP A 1 221 ? -14.318 -7.859 19.185 1.00 91.12 221 ASP A N 1
ATOM 1772 C CA . ASP A 1 221 ? -15.127 -7.744 20.390 1.00 91.12 221 ASP A CA 1
ATOM 1773 C C . ASP A 1 221 ? -16.575 -8.224 20.152 1.00 91.12 221 ASP A C 1
ATOM 1775 O O . ASP A 1 221 ? -16.984 -8.602 19.049 1.00 91.12 221 ASP A O 1
ATOM 1779 N N . GLN A 1 222 ? -17.385 -8.186 21.209 1.00 90.81 222 GLN A N 1
ATOM 1780 C CA . GLN A 1 222 ? -18.806 -8.557 21.175 1.00 90.81 222 GLN A CA 1
ATOM 1781 C C . GLN A 1 222 ? -19.670 -7.694 20.235 1.00 90.81 222 GLN A C 1
ATOM 1783 O O . GLN A 1 222 ? -20.787 -8.087 19.904 1.00 90.81 222 GLN A O 1
ATOM 1788 N N . ASN A 1 223 ? -19.168 -6.534 19.806 1.00 91.56 223 ASN A N 1
ATOM 1789 C CA . ASN A 1 223 ? -19.832 -5.620 18.882 1.00 91.56 223 ASN A CA 1
ATOM 1790 C C . ASN A 1 223 ? -19.298 -5.757 17.447 1.00 91.56 223 ASN A C 1
ATOM 1792 O O . ASN A 1 223 ? -19.674 -4.964 16.585 1.00 91.56 223 ASN A O 1
ATOM 1796 N N . GLY A 1 224 ? -18.432 -6.739 17.173 1.00 93.00 224 GLY A N 1
ATOM 1797 C CA . GLY A 1 224 ? -17.861 -6.960 15.846 1.00 93.00 224 GLY A CA 1
ATOM 1798 C C . GLY A 1 224 ? -16.776 -5.956 15.454 1.00 93.00 224 GLY A C 1
ATOM 1799 O O . GLY A 1 224 ? -16.419 -5.896 14.279 1.00 93.00 224 GLY A O 1
ATOM 1800 N N . GLN A 1 225 ? -16.248 -5.176 16.402 1.00 94.75 225 GLN A N 1
ATOM 1801 C CA . GLN A 1 225 ? -15.113 -4.284 16.177 1.00 94.75 225 GLN A CA 1
ATOM 1802 C C . GLN A 1 225 ? -13.812 -5.079 16.285 1.00 94.75 225 GLN A C 1
ATOM 1804 O O . GLN A 1 225 ? -13.603 -5.798 17.260 1.00 94.75 225 GLN A O 1
ATOM 1809 N N . ALA A 1 226 ? -12.930 -4.934 15.297 1.00 93.69 226 ALA A N 1
ATOM 1810 C CA . ALA A 1 226 ? -11.592 -5.502 15.331 1.00 93.69 226 ALA A CA 1
ATOM 1811 C C . ALA A 1 226 ? -10.815 -4.924 16.518 1.00 93.69 226 ALA A C 1
ATOM 1813 O O . ALA A 1 226 ? -10.804 -3.703 16.727 1.00 93.69 226 ALA A O 1
ATOM 1814 N N . VAL A 1 227 ? -10.170 -5.803 17.277 1.00 92.62 227 VAL A N 1
ATOM 1815 C CA . VAL A 1 227 ? -9.367 -5.470 18.454 1.00 92.62 227 VAL A CA 1
ATOM 1816 C C . VAL A 1 227 ? -7.990 -6.101 18.331 1.00 92.62 227 VAL A C 1
ATOM 1818 O O . VAL A 1 227 ? -7.847 -7.190 17.787 1.00 92.62 227 VAL A O 1
ATOM 1821 N N . TRP A 1 228 ? -6.977 -5.423 18.859 1.00 89.88 228 TRP A N 1
ATOM 1822 C CA . TRP A 1 228 ? -5.620 -5.945 18.947 1.00 89.88 228 TRP A CA 1
ATOM 1823 C C . TRP A 1 228 ? -5.236 -6.098 20.412 1.00 89.88 228 TRP A C 1
ATOM 1825 O O . TRP A 1 228 ? -5.280 -5.125 21.168 1.00 89.88 228 TRP A O 1
ATOM 1835 N N . ASP A 1 229 ? -4.819 -7.300 20.794 1.00 81.25 229 ASP A N 1
ATOM 1836 C CA . ASP A 1 229 ? -4.264 -7.576 22.111 1.00 81.25 229 ASP A CA 1
ATOM 1837 C C . ASP A 1 229 ? -3.059 -8.511 21.985 1.00 81.25 229 ASP A C 1
ATOM 1839 O O . ASP A 1 229 ? -3.176 -9.662 21.567 1.00 81.25 229 ASP A O 1
ATOM 1843 N N . PHE A 1 230 ? -1.885 -8.001 22.353 1.00 70.94 230 PHE A N 1
ATOM 1844 C CA . PHE A 1 230 ? -0.639 -8.760 22.316 1.00 70.94 230 PHE A CA 1
ATOM 1845 C C . PHE A 1 230 ? -0.499 -9.740 23.494 1.00 70.94 230 PHE A C 1
ATOM 1847 O O . PHE A 1 230 ? 0.206 -10.741 23.390 1.00 70.94 230 PHE A O 1
ATOM 1854 N N . PHE A 1 231 ? -1.140 -9.453 24.629 1.00 68.62 231 PHE A N 1
ATOM 1855 C CA . PHE A 1 231 ? -0.909 -10.151 25.895 1.00 68.62 231 PHE A CA 1
ATOM 1856 C C . PHE A 1 231 ? -2.056 -11.077 26.290 1.00 68.62 231 PHE A C 1
ATOM 1858 O O . PHE A 1 231 ? -1.813 -12.090 26.949 1.00 68.62 231 PHE A O 1
ATOM 1865 N N . THR A 1 232 ? -3.291 -10.767 25.892 1.00 60.72 232 THR A N 1
ATOM 1866 C CA . THR A 1 232 ? -4.444 -11.631 26.146 1.00 60.72 232 THR A CA 1
ATOM 1867 C C . THR A 1 232 ? -5.184 -11.963 24.851 1.00 60.72 232 THR A C 1
ATOM 1869 O O . THR A 1 232 ? -6.095 -11.254 24.441 1.00 60.72 232 THR A O 1
ATOM 1872 N N . PRO A 1 233 ? -4.877 -13.103 24.203 1.00 54.25 233 PRO A N 1
ATOM 1873 C CA . PRO A 1 233 ? -5.609 -13.535 23.011 1.00 54.25 233 PRO A CA 1
ATOM 1874 C C . PRO A 1 233 ? -7.077 -13.933 23.295 1.00 54.25 233 PRO A C 1
ATOM 1876 O O . PRO A 1 233 ? -7.760 -14.442 22.414 1.00 54.25 233 PRO A O 1
ATOM 1879 N N . ASN A 1 234 ? -7.574 -13.726 24.520 1.00 52.47 234 ASN A N 1
ATOM 1880 C CA . ASN A 1 234 ? -8.978 -13.865 24.900 1.00 52.47 234 ASN A CA 1
ATOM 1881 C C . ASN A 1 234 ? -9.463 -12.541 25.518 1.00 52.47 234 ASN A C 1
ATOM 1883 O O . ASN A 1 234 ? -9.454 -12.405 26.742 1.00 52.47 234 ASN A O 1
ATOM 1887 N N . PRO A 1 235 ? -9.938 -11.583 24.708 1.00 48.31 235 PRO A N 1
ATOM 1888 C CA . PRO A 1 235 ? -10.508 -10.328 25.200 1.00 48.31 235 PRO A CA 1
ATOM 1889 C C . PRO A 1 235 ? -11.884 -10.529 25.854 1.00 48.31 235 PRO A C 1
ATOM 1891 O O . PRO A 1 235 ? -12.460 -9.597 26.412 1.00 48.31 235 PRO A O 1
ATOM 1894 N N . ILE A 1 236 ? -12.430 -11.746 25.790 1.00 53.41 236 ILE A N 1
ATOM 1895 C CA . ILE A 1 236 ? -13.708 -12.112 26.385 1.00 53.41 236 ILE A CA 1
ATOM 1896 C C . ILE A 1 236 ? -13.409 -12.938 27.640 1.00 53.41 236 ILE A C 1
ATOM 1898 O O . ILE A 1 236 ? -12.862 -14.040 27.517 1.00 53.41 236 ILE A O 1
ATOM 1902 N N . PRO A 1 237 ? -13.793 -12.486 28.850 1.00 49.28 237 PRO A N 1
ATOM 1903 C CA . PRO A 1 237 ? -14.003 -13.419 29.939 1.00 49.28 237 PRO A CA 1
ATOM 1904 C C . PRO A 1 237 ? -15.083 -14.373 29.446 1.00 49.28 237 PRO A C 1
ATOM 1906 O O . PRO A 1 237 ? -16.248 -13.987 29.336 1.00 49.28 237 PRO A O 1
ATOM 1909 N N . MET A 1 238 ? -14.697 -15.598 29.087 1.00 46.78 238 MET A N 1
ATOM 1910 C CA . MET A 1 238 ? -15.668 -16.665 28.889 1.00 46.78 238 MET A CA 1
ATOM 1911 C C . MET A 1 238 ? -16.598 -16.621 30.105 1.00 46.78 238 MET A C 1
ATOM 1913 O O . MET A 1 238 ? -16.089 -16.634 31.235 1.00 46.78 238 MET A O 1
ATOM 1917 N N . PRO A 1 239 ? -17.928 -16.524 29.916 1.00 49.94 239 PRO A N 1
ATOM 1918 C CA . PRO A 1 239 ? -18.858 -16.803 30.995 1.00 49.94 239 PRO A CA 1
ATOM 1919 C C . PRO A 1 239 ? -18.375 -18.067 31.711 1.00 49.94 239 PRO A C 1
ATOM 1921 O O . PRO A 1 239 ? -17.925 -19.007 31.052 1.00 49.94 239 PRO A O 1
ATOM 1924 N N . ALA A 1 240 ? -18.378 -18.088 33.045 1.00 54.25 240 ALA A N 1
ATOM 1925 C CA . ALA A 1 240 ? -17.814 -19.209 33.810 1.00 54.25 240 ALA A CA 1
ATOM 1926 C C . ALA A 1 240 ? -18.447 -20.576 33.442 1.00 54.25 240 ALA A C 1
ATOM 1928 O O . ALA A 1 240 ? -17.922 -21.631 33.792 1.00 54.25 240 ALA A O 1
ATOM 1929 N N . ASP A 1 241 ? -19.569 -20.544 32.726 1.00 55.78 241 ASP A N 1
ATOM 1930 C CA . ASP A 1 241 ? -20.381 -21.637 32.210 1.00 55.78 241 ASP A CA 1
ATOM 1931 C C . ASP A 1 241 ? -20.298 -21.847 30.680 1.00 55.78 241 ASP A C 1
ATOM 1933 O O . ASP A 1 241 ? -20.956 -22.753 30.161 1.00 55.78 241 ASP A O 1
ATOM 1937 N N . ALA A 1 242 ? -19.486 -21.079 29.944 1.00 48.06 242 ALA A N 1
ATOM 1938 C CA . ALA A 1 242 ? -19.321 -21.231 28.501 1.00 48.06 242 ALA A CA 1
ATOM 1939 C C . ALA A 1 242 ? -18.625 -22.558 28.165 1.00 48.06 242 ALA A C 1
ATOM 1941 O O . ALA A 1 242 ? -17.402 -22.709 28.237 1.00 48.06 242 ALA A O 1
ATOM 1942 N N . LYS A 1 243 ? -19.430 -23.547 27.776 1.00 44.12 243 LYS A N 1
ATOM 1943 C CA . LYS A 1 243 ? -18.947 -24.804 27.212 1.00 44.12 243 LYS A CA 1
ATOM 1944 C C . LYS A 1 243 ? -18.664 -24.604 25.728 1.00 44.12 243 LYS A C 1
ATOM 1946 O O . LYS A 1 243 ? -19.563 -24.249 24.969 1.00 44.12 243 LYS A O 1
ATOM 1951 N N . TRP A 1 244 ? -17.430 -24.874 25.308 1.00 41.00 244 TRP A N 1
ATOM 1952 C CA . TRP A 1 244 ? -17.125 -25.068 23.891 1.00 41.00 244 TRP A CA 1
ATOM 1953 C C . TRP A 1 244 ? -18.069 -26.131 23.310 1.00 41.00 244 TRP A C 1
ATOM 1955 O O . TRP A 1 244 ? -18.348 -27.114 24.006 1.00 41.00 244 TRP A O 1
ATOM 1965 N N . PRO A 1 245 ? -18.555 -25.983 22.065 1.00 46.06 245 PRO A N 1
ATOM 1966 C CA . PRO A 1 245 ? -19.318 -27.042 21.424 1.00 46.06 245 PRO A CA 1
ATOM 1967 C C . PRO A 1 245 ? -18.469 -28.315 21.411 1.00 46.06 245 PRO A C 1
ATOM 1969 O O . PRO A 1 245 ? -17.359 -28.337 20.871 1.00 46.06 245 PRO A O 1
ATOM 1972 N N . GLU A 1 246 ? -18.970 -29.365 22.060 1.00 47.47 246 GLU A N 1
ATOM 1973 C CA . GLU A 1 246 ? -18.307 -30.662 22.071 1.00 47.47 246 GLU A CA 1
ATOM 1974 C C . GLU A 1 246 ? -18.170 -31.139 20.623 1.00 47.47 246 GLU A C 1
ATOM 1976 O O . GLU A 1 246 ? -19.150 -31.215 19.878 1.00 47.47 246 GLU A O 1
ATOM 1981 N N . ARG A 1 247 ? -16.937 -31.445 20.199 1.00 41.94 247 ARG A N 1
ATOM 1982 C CA . ARG A 1 247 ? -16.716 -32.122 18.918 1.00 41.94 247 ARG A CA 1
ATOM 1983 C C . ARG A 1 247 ? -17.511 -33.432 18.951 1.00 41.94 247 ARG A C 1
ATOM 1985 O O . ARG A 1 247 ? -17.282 -34.219 19.874 1.00 41.94 247 ARG A O 1
ATOM 1992 N N . PRO A 1 248 ? -18.383 -33.719 17.969 1.00 37.44 248 PRO A N 1
ATOM 1993 C CA . PRO A 1 248 ? -19.068 -35.002 17.922 1.00 37.44 248 PRO A CA 1
ATOM 1994 C C . PRO A 1 248 ? -18.028 -36.133 17.864 1.00 37.44 248 PRO A C 1
ATOM 1996 O O . PRO A 1 248 ? -17.288 -36.245 16.888 1.00 37.44 248 PRO A O 1
ATOM 1999 N N . GLY A 1 249 ? -17.937 -36.939 18.927 1.00 49.81 249 GLY A N 1
ATOM 2000 C CA . GLY A 1 249 ? -17.067 -38.122 18.998 1.00 49.81 249 GLY A CA 1
ATOM 2001 C C . GLY A 1 249 ? -15.658 -37.931 19.583 1.00 49.81 249 GLY A C 1
ATOM 2002 O O . GLY A 1 249 ? -14.846 -38.847 19.469 1.00 49.81 249 GLY A O 1
ATOM 2003 N N . GLY A 1 250 ? -15.338 -36.791 20.206 1.00 42.72 250 GLY A N 1
ATOM 2004 C CA . GLY A 1 250 ? -14.077 -36.622 20.948 1.00 42.72 250 GLY A CA 1
ATOM 2005 C C . GLY A 1 250 ? -14.141 -37.196 22.376 1.00 42.72 250 GLY A C 1
ATOM 2006 O O . GLY A 1 250 ? -15.210 -37.167 22.984 1.00 42.72 250 GLY A O 1
ATOM 2007 N N . PRO A 1 251 ? -13.032 -37.709 22.949 1.00 38.84 251 PRO A N 1
ATOM 2008 C CA . PRO A 1 251 ? -13.007 -38.108 24.357 1.00 38.84 251 PRO A CA 1
ATOM 2009 C C . PRO A 1 251 ? -13.257 -36.892 25.275 1.00 38.84 251 PRO A C 1
ATOM 2011 O O . PRO A 1 251 ? -12.961 -35.766 24.866 1.00 38.84 251 PRO A O 1
ATOM 2014 N N . PRO A 1 252 ? -13.782 -37.087 26.505 1.00 40.84 252 PRO A N 1
ATOM 2015 C CA . PRO A 1 252 ? -14.169 -35.988 27.389 1.00 40.84 252 PRO A CA 1
ATOM 2016 C C . PRO A 1 252 ? -12.998 -35.026 27.628 1.00 40.84 252 PRO A C 1
ATOM 2018 O O . PRO A 1 252 ? -11.956 -35.424 28.152 1.00 40.84 252 PRO A O 1
ATOM 2021 N N . GLY A 1 253 ? -13.159 -33.766 27.220 1.00 43.97 253 GLY A N 1
ATOM 2022 C CA . GLY A 1 253 ? -12.146 -32.730 27.394 1.00 43.97 253 GLY A CA 1
ATOM 2023 C C . GLY A 1 253 ? -11.944 -32.415 28.874 1.00 43.97 253 GLY A C 1
ATOM 2024 O O . GLY A 1 253 ? -12.864 -31.955 29.549 1.00 43.97 253 GLY A O 1
ATOM 2025 N N . GLY A 1 254 ? -10.740 -32.664 29.388 1.00 36.00 254 GLY A N 1
ATOM 2026 C CA . GLY A 1 254 ? -10.326 -32.161 30.694 1.00 36.00 254 GLY A CA 1
ATOM 2027 C C . GLY A 1 254 ? -10.305 -30.633 30.694 1.00 36.00 254 GLY A C 1
ATOM 2028 O O . GLY A 1 254 ? -9.937 -30.015 29.694 1.00 36.00 254 GLY A O 1
ATOM 2029 N N . GLN A 1 255 ? -10.702 -30.023 31.812 1.00 36.62 255 GLN A N 1
ATOM 2030 C CA . GLN A 1 255 ? -10.587 -28.577 31.990 1.00 36.62 255 GLN A CA 1
ATOM 2031 C C . GLN A 1 255 ? -9.129 -28.131 31.777 1.00 36.62 255 GLN A C 1
ATOM 2033 O O . GLN A 1 255 ? -8.216 -28.810 32.264 1.00 36.62 255 GLN A O 1
ATOM 2038 N N . PRO A 1 256 ? -8.883 -27.005 31.085 1.00 40.22 256 PRO A N 1
ATOM 2039 C CA . PRO A 1 256 ? -7.541 -26.457 30.987 1.00 40.22 256 PRO A CA 1
ATOM 2040 C C . PRO A 1 256 ? -7.061 -26.089 32.393 1.00 40.22 256 PRO A C 1
ATOM 2042 O O . PRO A 1 256 ? -7.715 -25.338 33.117 1.00 40.22 256 PRO A O 1
ATOM 2045 N N . LYS A 1 257 ? -5.917 -26.643 32.799 1.00 32.38 257 LYS A N 1
ATOM 2046 C CA . LYS A 1 257 ? -5.216 -26.171 33.991 1.00 32.38 257 LYS A CA 1
ATOM 2047 C C . LYS A 1 257 ? -4.747 -24.750 33.704 1.00 32.38 257 LYS A C 1
ATOM 2049 O O . LYS A 1 257 ? -4.045 -24.520 32.725 1.00 32.38 257 LYS A O 1
ATOM 2054 N N . SER A 1 258 ? -5.133 -23.809 34.556 1.00 35.94 258 SER A N 1
ATOM 2055 C CA . SER A 1 258 ? -4.576 -22.462 34.565 1.00 35.94 258 SER A CA 1
ATOM 2056 C C . SER A 1 258 ? -3.101 -22.539 34.969 1.00 35.94 258 SER A C 1
ATOM 2058 O O . SER A 1 258 ? -2.777 -22.530 36.159 1.00 35.94 258 SER A O 1
ATOM 2060 N N . GLU A 1 259 ? -2.192 -22.643 34.006 1.00 33.41 259 GLU A N 1
ATOM 2061 C CA . GLU A 1 259 ? -0.791 -22.321 34.257 1.00 33.41 259 GLU A CA 1
ATOM 2062 C C . GLU A 1 259 ? -0.643 -20.805 34.183 1.00 33.41 259 GLU A C 1
ATOM 2064 O O . GLU A 1 259 ? -0.484 -20.201 33.126 1.00 33.41 259 GLU A O 1
ATOM 2069 N N . VAL A 1 260 ? -0.756 -20.177 35.353 1.00 34.91 260 VAL A N 1
ATOM 2070 C CA . VAL A 1 260 ? -0.290 -18.810 35.566 1.00 34.91 260 VAL A CA 1
ATOM 2071 C C . VAL A 1 260 ? 1.217 -18.826 35.333 1.00 34.91 260 VAL A C 1
ATOM 2073 O O . VAL A 1 260 ? 1.979 -19.319 36.167 1.00 34.91 260 VAL A O 1
ATOM 2076 N N . SER A 1 261 ? 1.639 -18.310 34.184 1.00 33.53 261 SER A N 1
ATOM 2077 C CA . SER A 1 261 ? 3.038 -18.039 33.887 1.00 33.53 261 SER A CA 1
ATOM 2078 C C . SER A 1 261 ? 3.569 -17.014 34.892 1.00 33.53 261 SER A C 1
ATOM 2080 O O . SER A 1 261 ? 3.323 -15.815 34.777 1.00 33.53 261 SER A O 1
ATOM 2082 N N . LYS A 1 262 ? 4.294 -17.493 35.905 1.00 34.16 262 LYS A N 1
ATOM 2083 C CA . LYS A 1 262 ? 5.109 -16.658 36.788 1.00 34.16 262 LYS A CA 1
ATOM 2084 C C . LYS A 1 262 ? 6.383 -16.251 36.043 1.00 34.16 262 LYS A C 1
ATOM 2086 O O . LYS A 1 262 ? 7.423 -16.871 36.242 1.00 34.16 262 LYS A O 1
ATOM 2091 N N . TYR A 1 263 ? 6.312 -15.206 35.226 1.00 34.31 263 TYR A N 1
ATOM 2092 C CA . TYR A 1 263 ? 7.494 -14.387 34.953 1.00 34.31 263 TYR A CA 1
ATOM 2093 C C . TYR A 1 263 ? 7.446 -13.207 35.915 1.00 34.31 263 TYR A C 1
ATOM 2095 O O . TYR A 1 263 ? 6.741 -12.227 35.695 1.00 34.31 263 TYR A O 1
ATOM 2103 N N . GLY A 1 264 ? 8.106 -13.399 37.056 1.00 29.67 264 GLY A N 1
ATOM 2104 C CA . GLY A 1 264 ? 8.389 -12.335 38.004 1.00 29.67 264 GLY A CA 1
ATOM 2105 C C . GLY A 1 264 ? 9.502 -11.438 37.473 1.00 29.67 264 GLY A C 1
ATOM 2106 O O . GLY A 1 264 ? 10.429 -11.925 36.833 1.00 29.67 264 GLY A O 1
ATOM 2107 N N . ASP A 1 265 ? 9.338 -10.147 37.741 1.00 35.12 265 ASP A N 1
ATOM 2108 C CA . ASP A 1 265 ? 10.356 -9.140 38.032 1.00 35.12 265 ASP A CA 1
ATOM 2109 C C . ASP A 1 265 ? 11.785 -9.439 37.551 1.00 35.12 265 ASP A C 1
ATOM 2111 O O . ASP A 1 265 ? 12.521 -10.184 38.198 1.00 35.12 265 ASP A O 1
ATOM 2115 N N . ASP A 1 266 ? 12.221 -8.744 36.497 1.00 31.16 266 ASP A N 1
ATOM 2116 C CA . ASP A 1 266 ? 13.647 -8.480 36.297 1.00 31.16 266 ASP A CA 1
ATOM 2117 C C . ASP A 1 266 ? 13.864 -7.002 35.907 1.00 31.16 266 ASP A C 1
ATOM 2119 O O . ASP A 1 266 ? 13.313 -6.542 34.899 1.00 31.16 266 ASP A O 1
ATOM 2123 N N . PRO A 1 267 ? 14.600 -6.207 36.711 1.00 37.81 267 PRO A N 1
ATOM 2124 C CA . PRO A 1 267 ? 14.801 -4.788 36.473 1.00 37.81 267 PRO A CA 1
ATOM 2125 C C . PRO A 1 267 ? 16.108 -4.565 35.707 1.00 37.81 267 PRO A C 1
ATOM 2127 O O . PRO A 1 267 ? 17.191 -4.635 36.283 1.00 37.81 267 PRO A O 1
ATOM 2130 N N . PHE A 1 268 ? 16.030 -4.204 34.426 1.00 31.89 268 PHE A N 1
ATOM 2131 C CA . PHE A 1 268 ? 17.208 -3.742 33.687 1.00 31.89 268 PHE A CA 1
ATOM 2132 C C . PHE A 1 268 ? 16.956 -2.416 32.967 1.00 31.89 268 PHE A C 1
ATOM 2134 O O . PHE A 1 268 ? 16.512 -2.359 31.826 1.00 31.89 268 PHE A O 1
ATOM 2141 N N . HIS A 1 269 ? 17.338 -1.337 33.652 1.00 32.69 269 HIS A N 1
ATOM 2142 C CA . HIS A 1 269 ? 17.956 -0.164 33.037 1.00 32.69 269 HIS A CA 1
ATOM 2143 C C . HIS A 1 269 ? 19.418 -0.112 33.500 1.00 32.69 269 HIS A C 1
ATOM 2145 O O . HIS A 1 269 ? 19.700 -0.323 34.682 1.00 32.69 269 HIS A O 1
ATOM 2151 N N . PRO A 1 270 ? 20.345 0.242 32.598 1.00 37.34 270 PRO A N 1
ATOM 2152 C CA . PRO A 1 270 ? 20.986 1.538 32.775 1.00 37.34 270 PRO A CA 1
ATOM 2153 C C . PRO A 1 270 ? 21.105 2.348 31.478 1.00 37.34 270 PRO A C 1
ATOM 2155 O O . PRO A 1 270 ? 21.259 1.828 30.377 1.00 37.34 270 PRO A O 1
ATOM 2158 N N . LEU A 1 271 ? 21.047 3.664 31.668 1.00 38.56 271 LEU A N 1
ATOM 2159 C CA . LEU A 1 271 ? 21.378 4.714 30.709 1.00 38.56 271 LEU A CA 1
ATOM 2160 C C . LEU A 1 271 ? 22.865 4.667 30.316 1.00 38.56 271 LEU A C 1
ATOM 2162 O O . LEU A 1 271 ? 23.722 4.455 31.173 1.00 38.56 271 LEU A O 1
ATOM 2166 N N . ALA A 1 272 ? 23.170 5.005 29.061 1.00 28.97 272 ALA A N 1
ATOM 2167 C CA . ALA A 1 272 ? 24.473 5.518 28.632 1.00 28.97 272 ALA A CA 1
ATOM 2168 C C . ALA A 1 272 ? 24.306 6.450 27.402 1.00 28.97 272 ALA A C 1
ATOM 2170 O O . ALA A 1 272 ? 23.276 6.384 26.733 1.00 28.97 272 ALA A O 1
ATOM 2171 N N . PRO A 1 273 ? 25.248 7.381 27.151 1.00 33.12 273 PRO A N 1
ATOM 2172 C CA . PRO A 1 273 ? 24.927 8.748 26.738 1.00 33.12 273 PRO A CA 1
ATOM 2173 C C . PRO A 1 273 ? 25.090 9.043 25.238 1.00 33.12 273 PRO A C 1
ATOM 2175 O O . PRO A 1 273 ? 25.897 8.430 24.552 1.00 33.12 273 PRO A O 1
ATOM 2178 N N . GLY A 1 274 ? 24.404 10.103 24.795 1.00 32.09 274 GLY A N 1
ATOM 2179 C CA . GLY A 1 274 ? 24.939 11.106 23.867 1.00 32.09 274 GLY A CA 1
ATOM 2180 C C . GLY A 1 274 ? 25.386 10.637 22.481 1.00 32.09 274 GLY A C 1
ATOM 2181 O O . GLY A 1 274 ? 26.578 10.520 22.221 1.00 32.09 274 GLY A O 1
ATOM 2182 N N . GLY A 1 275 ? 24.433 10.537 21.556 1.00 26.47 275 GLY A N 1
ATOM 2183 C CA . GLY A 1 275 ? 24.679 10.655 20.121 1.00 26.47 275 GLY A CA 1
ATOM 2184 C C . GLY A 1 275 ? 23.666 11.632 19.538 1.00 26.47 275 GLY A C 1
ATOM 2185 O O . GLY A 1 275 ? 22.467 11.374 19.587 1.00 26.47 275 GLY A O 1
ATOM 2186 N N . SER A 1 276 ? 24.128 12.781 19.047 1.00 29.33 276 SER A N 1
ATOM 2187 C CA . SER A 1 276 ? 23.287 13.730 18.316 1.00 29.33 276 SER A CA 1
ATOM 2188 C C . SER A 1 276 ? 22.622 13.015 17.136 1.00 29.33 276 SER A C 1
ATOM 2190 O O . SER A 1 276 ? 23.343 12.374 16.365 1.00 29.33 276 SER A O 1
ATOM 2192 N N . PRO A 1 277 ? 21.300 13.132 16.921 1.00 34.09 277 PRO A N 1
ATOM 2193 C CA . PRO A 1 277 ? 20.735 12.736 15.647 1.00 34.09 277 PRO A CA 1
ATOM 2194 C C . PRO A 1 277 ? 21.330 13.678 14.601 1.00 34.09 277 PRO A C 1
ATOM 2196 O O . PRO A 1 277 ? 21.149 14.896 14.674 1.00 34.09 277 PRO A O 1
ATOM 2199 N N . LEU A 1 278 ? 22.066 13.124 13.640 1.00 31.09 278 LEU A N 1
ATOM 2200 C CA . LEU A 1 278 ? 22.270 13.787 12.362 1.00 31.09 278 LEU A CA 1
ATOM 2201 C C . LEU A 1 278 ? 20.875 13.980 11.768 1.00 31.09 278 LEU A C 1
ATOM 2203 O O . LEU A 1 278 ? 20.280 13.053 11.222 1.00 31.09 278 LEU A O 1
ATOM 2207 N N . GLY A 1 279 ? 20.323 15.173 11.972 1.00 26.48 279 GLY A N 1
ATOM 2208 C CA . GLY A 1 279 ? 19.091 15.600 11.344 1.00 26.48 279 GLY A CA 1
ATOM 2209 C C . GLY A 1 279 ? 19.311 15.608 9.842 1.00 26.48 279 GLY A C 1
ATOM 2210 O O . GLY A 1 279 ? 19.909 16.536 9.305 1.00 26.48 279 GLY A O 1
ATOM 2211 N N . SER A 1 280 ? 18.820 14.574 9.166 1.00 32.53 280 SER A N 1
ATOM 2212 C CA . SER A 1 280 ? 18.418 14.752 7.779 1.00 32.53 280 SER A CA 1
ATOM 2213 C C . SER A 1 280 ? 17.268 15.759 7.812 1.00 32.53 280 SER A C 1
ATOM 2215 O O . SER A 1 280 ? 16.328 15.557 8.588 1.00 32.53 280 SER A O 1
ATOM 2217 N N . PRO A 1 281 ? 17.332 16.877 7.069 1.00 32.28 281 PRO A N 1
ATOM 2218 C CA . PRO A 1 281 ? 16.187 17.756 6.947 1.00 32.28 281 PRO A CA 1
ATOM 2219 C C . PRO A 1 281 ? 15.107 16.949 6.234 1.00 32.28 281 PRO A C 1
ATOM 2221 O O . PRO A 1 281 ? 15.153 16.749 5.024 1.00 32.28 281 PRO A O 1
ATOM 2224 N N . ASN A 1 282 ? 14.171 16.426 7.019 1.00 41.09 282 ASN A N 1
ATOM 2225 C CA . ASN A 1 282 ? 12.958 15.791 6.545 1.00 41.09 282 ASN A CA 1
ATOM 2226 C C . ASN A 1 282 ? 12.144 16.871 5.821 1.00 41.09 282 ASN A C 1
ATOM 2228 O O . ASN A 1 282 ? 11.306 17.546 6.416 1.00 41.09 282 ASN A O 1
ATOM 2232 N N . LEU A 1 283 ? 12.444 17.078 4.537 1.00 45.94 283 LEU A N 1
ATOM 2233 C CA . LEU A 1 283 ? 11.612 17.815 3.593 1.00 45.94 283 LEU A CA 1
ATOM 2234 C C . LEU A 1 283 ? 10.361 16.959 3.358 1.00 45.94 283 LEU A C 1
ATOM 2236 O O . LEU A 1 283 ? 10.257 16.223 2.380 1.00 45.94 283 LEU A O 1
ATOM 2240 N N . ARG A 1 284 ? 9.466 16.960 4.347 1.00 59.72 284 ARG A N 1
ATOM 2241 C CA . ARG A 1 284 ? 8.210 16.213 4.318 1.00 59.72 284 ARG A CA 1
ATOM 2242 C C . ARG A 1 284 ? 7.184 17.021 3.551 1.00 59.72 284 ARG A C 1
ATOM 2244 O O . ARG A 1 284 ? 7.003 18.214 3.802 1.00 59.72 284 ARG A O 1
ATOM 2251 N N . ASN A 1 285 ? 6.521 16.364 2.611 1.00 68.06 285 ASN A N 1
ATOM 2252 C CA . ASN A 1 285 ? 5.494 17.006 1.819 1.00 68.06 285 ASN A CA 1
ATOM 2253 C C . ASN A 1 285 ? 4.175 16.973 2.594 1.00 68.06 285 ASN A C 1
ATOM 2255 O O . ASN A 1 285 ? 3.638 15.900 2.866 1.00 68.06 285 ASN A O 1
ATOM 2259 N N . ARG A 1 286 ? 3.648 18.152 2.923 1.00 67.44 286 ARG A N 1
ATOM 2260 C CA . ARG A 1 286 ? 2.265 18.310 3.380 1.00 67.44 286 ARG A CA 1
ATOM 2261 C C . ARG A 1 286 ? 1.347 18.475 2.179 1.00 67.44 286 ARG A C 1
ATOM 2263 O O . ARG A 1 286 ? 1.753 19.032 1.157 1.00 67.44 286 ARG A O 1
ATOM 2270 N N . TYR A 1 287 ? 0.114 18.014 2.317 1.00 57.94 287 TYR A N 1
ATOM 2271 C CA . TYR A 1 287 ? -0.961 18.334 1.390 1.00 57.94 287 TYR A CA 1
ATOM 2272 C C . TYR A 1 287 ? -2.062 19.113 2.125 1.00 57.94 287 TYR A C 1
ATOM 2274 O O . TYR A 1 287 ? -2.355 18.821 3.279 1.00 57.94 287 TYR A O 1
ATOM 2282 N N . GLU A 1 288 ? -2.657 20.106 1.464 1.00 48.34 288 GLU A N 1
ATOM 2283 C CA . GLU A 1 288 ? -3.773 20.900 1.998 1.00 48.34 288 GLU A CA 1
ATOM 2284 C C . GLU A 1 288 ? -5.093 20.174 1.714 1.00 48.34 288 GLU A C 1
ATOM 2286 O O . GLU A 1 288 ? -5.455 20.096 0.540 1.00 48.34 288 GLU A O 1
ATOM 2291 N N . PRO A 1 289 ? -5.806 19.607 2.708 1.00 45.16 289 PRO A N 1
ATOM 2292 C CA . PRO A 1 289 ? -7.015 18.838 2.443 1.00 45.16 289 PRO A CA 1
ATOM 2293 C C . PRO A 1 289 ? -8.054 19.629 1.633 1.00 45.16 289 PRO A C 1
ATOM 2295 O O . PRO A 1 289 ? -8.228 20.822 1.861 1.00 45.16 289 PRO A O 1
ATOM 2298 N N . GLU A 1 290 ? -8.728 18.981 0.670 1.00 45.72 290 GLU A N 1
ATOM 2299 C CA . GLU A 1 290 ? -9.846 19.632 -0.024 1.00 45.72 290 GLU A CA 1
ATOM 2300 C C . GLU A 1 290 ? -10.959 19.844 1.008 1.00 45.72 290 GLU A C 1
ATOM 2302 O O . GLU A 1 290 ? -11.354 18.895 1.687 1.00 45.72 290 GLU A O 1
ATOM 2307 N N . GLU A 1 291 ? -11.422 21.086 1.168 1.00 35.31 291 GLU A N 1
ATOM 2308 C CA . GLU A 1 291 ? -12.576 21.389 2.013 1.00 35.31 291 GLU A CA 1
ATOM 2309 C C . GLU A 1 291 ? -13.779 20.579 1.507 1.00 35.31 291 GLU A C 1
ATOM 2311 O O . GLU A 1 291 ? -14.132 20.658 0.326 1.00 35.31 291 GLU A O 1
ATOM 2316 N N . GLU A 1 292 ? -14.419 19.798 2.386 1.00 33.75 292 GLU A N 1
ATOM 2317 C CA . GLU A 1 292 ? -15.721 19.213 2.064 1.00 33.75 292 GLU A CA 1
ATOM 2318 C C . GLU A 1 292 ? -16.659 20.345 1.617 1.00 33.75 292 GLU A C 1
ATOM 2320 O O . GLU A 1 292 ? -16.731 21.377 2.296 1.00 33.75 292 GLU A O 1
ATOM 2325 N N . PRO A 1 293 ? -17.400 20.200 0.501 1.00 31.05 293 PRO A N 1
ATOM 2326 C CA . PRO A 1 293 ? -18.406 21.185 0.159 1.00 31.05 293 PRO A CA 1
ATOM 2327 C C . PRO A 1 293 ? -19.399 21.243 1.316 1.00 31.05 293 PRO A C 1
ATOM 2329 O O . PRO A 1 293 ? -20.064 20.254 1.625 1.00 31.05 293 PRO A O 1
ATOM 2332 N N . ALA A 1 294 ? -19.468 22.407 1.965 1.00 32.34 294 ALA A N 1
ATOM 2333 C CA . ALA A 1 294 ? -20.395 22.662 3.049 1.00 32.34 294 ALA A CA 1
ATOM 2334 C C . ALA A 1 294 ? -21.792 22.197 2.626 1.00 32.34 294 ALA A C 1
ATOM 2336 O O . ALA A 1 294 ? -22.385 22.739 1.688 1.00 32.34 294 ALA A O 1
ATOM 2337 N N . ILE A 1 295 ? -22.316 21.186 3.320 1.00 39.03 295 ILE A N 1
ATOM 2338 C CA . ILE A 1 295 ? -23.727 20.830 3.245 1.00 39.03 295 ILE A CA 1
ATOM 2339 C C . ILE A 1 295 ? -24.471 22.025 3.842 1.00 39.03 295 ILE A C 1
ATOM 2341 O O . ILE A 1 295 ? -24.621 22.142 5.058 1.00 39.03 295 ILE A O 1
ATOM 2345 N N . LEU A 1 296 ? -24.867 22.967 2.985 1.00 30.30 296 LEU A N 1
ATOM 2346 C CA . LEU A 1 296 ? -25.748 24.060 3.365 1.00 30.30 296 LEU A CA 1
ATOM 2347 C C . LEU A 1 296 ? -27.078 23.438 3.818 1.00 30.30 296 LEU A C 1
ATOM 2349 O O . LEU A 1 296 ? -27.677 22.680 3.051 1.00 30.30 296 LEU A O 1
ATOM 2353 N N . PRO A 1 297 ? -27.538 23.698 5.052 1.00 42.28 297 PRO A N 1
ATOM 2354 C CA . PRO A 1 297 ? -28.812 23.171 5.503 1.00 42.28 297 PRO A CA 1
ATOM 2355 C C . PRO A 1 297 ? -29.989 23.891 4.823 1.00 42.28 297 PRO A C 1
ATOM 2357 O O . PRO A 1 297 ? -30.067 25.119 4.855 1.00 42.28 297 PRO A O 1
ATOM 2360 N N . ALA A 1 298 ? -30.911 23.045 4.342 1.00 42.16 298 ALA A N 1
ATOM 2361 C CA . ALA A 1 298 ? -32.259 23.255 3.787 1.00 42.16 298 ALA A CA 1
ATOM 2362 C C . ALA A 1 298 ? -32.373 23.836 2.366 1.00 42.16 298 ALA A C 1
ATOM 2364 O O . ALA A 1 298 ? -32.243 25.066 2.186 1.00 42.16 298 ALA A O 1
#

Secondary structure (DSSP, 8-state):
-PBP--B-GGGSSSSPP-GGGSTTTTTS--SEEEEEEEEEEEEES-SSTTT-SS--EE-TTS-SSEEEEEETTBSS-PBEEEETT--EEEEEEE-PPPTT-TT----SS-S-B-EEEET----GGGTT-TT--B-TTEEEEEEE----GGG-TTT----EEEEEE--TTTHHHHHHTT-EEEEEEE-SSS-S-TT--STT------GGG---------EE-TTS-EE--SS-S--S---TT-PPPPPTTPPPPPPPP--------------------------PEE--PPPPP-----

pLDDT: mean 82.65, std 23.36, range [26.47, 98.81]

Sequence (298 aa):
MPVAQPMPVSALRGPSPDPARHQRYNDFIPQKFYQQVISEFRWRYSGQAPYGDGATGYDPTGQAGSWHWGFNNGAPGETFHARYGEPVLVRRINDLPTVSDPNRKVGFALPSVTLHLHNAHTASESDGLPMDFFDPGEFWDHHYGNFPAGNDARTEIMSTLWYHDHRLDFTATNVYAGLSGFYLLFDDKDTGNENDRRRGAFRLPSGKYDVPMIFHDVMFDQNGQAVWDFFTPNPIPMPADAKWPERPGGPPGGQPKSEVSKYGDDPFHPLAPGGSPLGSPNLRNRYEPEEEPAILPA